Protein AF-A0A7W4ELB1-F1 (afdb_monomer_lite)

pLDDT: mean 75.82, std 16.32, range [34.16, 93.81]

Structure (mmCIF, N/CA/C/O backbone):
data_AF-A0A7W4ELB1-F1
#
_entry.id   AF-A0A7W4ELB1-F1
#
loop_
_atom_site.group_PDB
_atom_site.id
_atom_site.type_symbol
_atom_site.label_atom_id
_atom_site.label_alt_id
_atom_site.label_comp_id
_atom_site.label_asym_id
_atom_site.label_entity_id
_atom_site.label_seq_id
_atom_site.pdbx_PDB_ins_code
_atom_site.Cartn_x
_atom_site.Cartn_y
_atom_site.Cartn_z
_atom_site.occupancy
_atom_site.B_iso_or_equiv
_atom_site.auth_seq_id
_atom_site.auth_comp_id
_atom_site.auth_asym_id
_atom_site.auth_atom_id
_atom_site.pdbx_PDB_model_num
ATOM 1 N N . MET A 1 1 ? -55.655 -7.034 54.578 1.00 54.22 1 MET A N 1
ATOM 2 C CA . MET A 1 1 ? -54.382 -6.315 54.341 1.00 54.22 1 MET A CA 1
ATOM 3 C C . MET A 1 1 ? -53.416 -6.440 55.516 1.00 54.22 1 MET A C 1
ATOM 5 O O . MET A 1 1 ? -52.290 -6.848 55.274 1.00 54.22 1 MET A O 1
ATOM 9 N N . GLU A 1 2 ? -53.833 -6.204 56.767 1.00 62.88 2 GLU A N 1
ATOM 10 C CA . GLU A 1 2 ? -52.949 -6.300 57.953 1.00 62.88 2 GLU A CA 1
ATOM 11 C C . GLU A 1 2 ? -52.237 -7.650 58.133 1.00 62.88 2 GLU A C 1
ATOM 13 O O . GLU A 1 2 ? -51.045 -7.669 58.413 1.00 62.88 2 GLU A O 1
ATOM 18 N N . LYS A 1 3 ? -52.911 -8.787 57.901 1.00 65.69 3 LYS A N 1
ATOM 19 C CA . LYS A 1 3 ? -52.277 -10.121 57.998 1.00 65.69 3 LYS A CA 1
ATOM 20 C C . LYS A 1 3 ? -51.139 -10.338 56.992 1.00 65.69 3 LYS A C 1
ATOM 22 O O . LYS A 1 3 ? -50.160 -10.997 57.316 1.00 65.69 3 LYS A O 1
ATOM 27 N N . VAL A 1 4 ? -51.262 -9.776 55.788 1.00 67.75 4 VAL A N 1
ATOM 28 C CA . VAL A 1 4 ? -50.228 -9.866 54.741 1.00 67.75 4 VAL A CA 1
ATOM 29 C C . VAL A 1 4 ? -49.064 -8.935 55.074 1.00 67.75 4 VAL A C 1
ATOM 31 O O . VAL A 1 4 ? -47.910 -9.320 54.913 1.00 67.75 4 VAL A O 1
ATOM 34 N N . LEU A 1 5 ? -49.363 -7.744 55.604 1.00 66.56 5 LEU A N 1
ATOM 35 C CA . LEU A 1 5 ? -48.350 -6.788 56.045 1.00 66.56 5 LEU A CA 1
ATOM 36 C C . LEU A 1 5 ? -47.523 -7.336 57.218 1.00 66.56 5 LEU A C 1
ATOM 38 O O . LEU A 1 5 ? -46.302 -7.251 57.169 1.00 66.56 5 LEU A O 1
ATOM 42 N N . ASN A 1 6 ? -48.174 -7.950 58.216 1.00 73.69 6 ASN A N 1
ATOM 43 C CA . ASN A 1 6 ? -47.506 -8.564 59.371 1.00 73.69 6 ASN A CA 1
ATOM 44 C C . ASN A 1 6 ? -46.657 -9.781 58.994 1.00 73.69 6 ASN A C 1
ATOM 46 O O . ASN A 1 6 ? -45.575 -9.979 59.540 1.00 73.69 6 ASN A O 1
ATOM 50 N N . TRP A 1 7 ? -47.125 -10.595 58.046 1.00 76.06 7 TRP A N 1
ATOM 51 C CA . TRP A 1 7 ? -46.332 -11.710 57.534 1.00 76.06 7 TRP A CA 1
ATOM 52 C C . TRP A 1 7 ? -45.093 -11.214 56.778 1.00 76.06 7 TRP A C 1
ATOM 54 O O . TRP A 1 7 ? -44.001 -11.753 56.955 1.00 76.06 7 TRP A O 1
ATOM 64 N N . TYR A 1 8 ? -45.243 -10.153 55.980 1.00 70.38 8 TYR A N 1
ATOM 65 C CA . TYR A 1 8 ? -44.140 -9.551 55.235 1.00 70.38 8 TYR A CA 1
ATOM 66 C C . TYR A 1 8 ? -43.107 -8.892 56.160 1.00 70.38 8 TYR A C 1
ATOM 68 O O . TYR A 1 8 ? -41.913 -9.041 55.924 1.00 70.38 8 TYR A O 1
ATOM 76 N N . THR A 1 9 ? -43.522 -8.207 57.232 1.00 72.38 9 THR A N 1
ATOM 77 C CA . THR A 1 9 ? -42.586 -7.630 58.216 1.00 72.38 9 THR A CA 1
ATOM 78 C C . THR A 1 9 ? -41.860 -8.691 59.037 1.00 72.38 9 THR A C 1
ATOM 80 O O . THR A 1 9 ? -40.679 -8.509 59.310 1.00 72.38 9 THR A O 1
ATOM 83 N N . GLN A 1 10 ? -42.508 -9.810 59.378 1.00 78.75 10 GLN A N 1
ATOM 84 C CA . GLN A 1 10 ? -41.860 -10.920 60.094 1.00 78.75 10 GLN A CA 1
ATOM 85 C C . GLN A 1 10 ? -40.866 -11.714 59.234 1.00 78.75 10 GLN A C 1
ATOM 87 O O . GLN A 1 10 ? -39.922 -12.282 59.771 1.00 78.75 10 GLN A O 1
ATOM 92 N N . ASN A 1 11 ? -41.054 -11.751 57.910 1.00 81.25 11 ASN A N 1
ATOM 93 C CA . ASN A 1 11 ? -40.203 -12.510 56.982 1.00 81.25 11 ASN A CA 1
ATOM 94 C C . ASN A 1 11 ? -39.322 -11.616 56.095 1.00 81.25 11 ASN A C 1
ATOM 96 O O . ASN A 1 11 ? -38.723 -12.095 55.132 1.00 81.25 11 ASN A O 1
ATOM 100 N N . LYS A 1 12 ? -39.245 -10.317 56.403 1.00 79.56 12 LYS A N 1
ATOM 101 C CA . LYS A 1 12 ? -38.570 -9.307 55.582 1.00 79.56 12 LYS A CA 1
ATOM 102 C C . LYS A 1 12 ? -37.110 -9.664 55.297 1.00 79.56 12 LYS A C 1
ATOM 104 O O . LYS A 1 12 ? -36.702 -9.614 54.142 1.00 79.56 12 LYS A O 1
ATOM 109 N N . ASP A 1 13 ? -36.373 -10.103 56.312 1.00 80.44 13 ASP A N 1
ATOM 110 C CA . ASP A 1 13 ? -34.951 -10.438 56.180 1.00 80.44 13 ASP A CA 1
ATOM 111 C C . ASP A 1 13 ? -34.724 -11.638 55.249 1.00 80.44 13 ASP A C 1
ATOM 113 O O . ASP A 1 13 ? -33.808 -11.626 54.431 1.00 80.44 13 ASP A O 1
ATOM 117 N N . TYR A 1 14 ? -35.602 -12.646 55.293 1.00 79.31 14 TYR A N 1
ATOM 118 C CA . TYR A 1 14 ? -35.549 -13.783 54.369 1.00 79.31 14 TYR A CA 1
ATOM 119 C C . TYR A 1 14 ? -35.886 -13.370 52.933 1.00 79.31 14 TYR A C 1
ATOM 121 O O . TYR A 1 14 ? -35.263 -13.848 51.983 1.00 79.31 14 TYR A O 1
ATOM 129 N N . ILE A 1 15 ? -36.856 -12.469 52.758 1.00 79.94 15 ILE A N 1
ATOM 130 C CA . ILE A 1 15 ? -37.244 -11.944 51.444 1.00 79.94 15 ILE A CA 1
ATOM 131 C C . ILE A 1 15 ? -36.115 -11.096 50.845 1.00 79.94 15 ILE A C 1
ATOM 133 O O . ILE A 1 15 ? -35.823 -11.230 49.655 1.00 79.94 15 ILE A O 1
ATOM 137 N N . ASP A 1 16 ? -35.467 -10.251 51.643 1.00 82.62 16 ASP A N 1
ATOM 138 C CA . ASP A 1 16 ? -34.372 -9.398 51.181 1.00 82.62 16 ASP A CA 1
ATOM 139 C C . ASP A 1 16 ? -33.100 -10.224 50.902 1.00 82.62 16 ASP A C 1
ATOM 141 O O . ASP A 1 16 ? -32.510 -10.068 49.833 1.00 82.62 16 ASP A O 1
ATOM 145 N N . LEU A 1 17 ? -32.781 -11.233 51.728 1.00 84.12 17 LEU A N 1
ATOM 146 C CA . LEU A 1 17 ? -31.722 -12.213 51.436 1.00 84.12 17 LEU A CA 1
ATOM 147 C C . LEU A 1 17 ? -31.968 -12.946 50.103 1.00 84.12 17 LEU A C 1
ATOM 149 O O . LEU A 1 17 ? -31.052 -13.138 49.304 1.00 84.12 17 LEU A O 1
ATOM 153 N N . SER A 1 18 ? -33.217 -13.340 49.836 1.00 82.12 18 SER A N 1
ATOM 154 C CA . SER A 1 18 ? -33.596 -14.011 48.584 1.00 82.12 18 SER A CA 1
ATOM 155 C C . SER A 1 18 ? -33.357 -13.113 47.367 1.00 82.12 18 SER A C 1
ATOM 157 O O . SER A 1 18 ? -32.845 -13.571 46.344 1.00 82.12 18 SER A O 1
ATOM 159 N N . LYS A 1 19 ? -33.707 -11.824 47.474 1.00 82.00 19 LYS A N 1
ATOM 160 C CA . LYS A 1 19 ? -33.472 -10.834 46.414 1.00 82.00 19 LYS A CA 1
ATOM 161 C C . LYS A 1 19 ? -31.984 -10.600 46.183 1.00 82.00 19 LYS A C 1
ATOM 163 O O . LYS A 1 19 ? -31.574 -10.545 45.026 1.00 82.00 19 LYS A O 1
ATOM 168 N N . ASP A 1 20 ? -31.187 -10.525 47.245 1.00 83.81 20 ASP A N 1
ATOM 169 C CA . ASP A 1 20 ? -29.737 -10.342 47.149 1.00 83.81 20 ASP A CA 1
ATOM 170 C C . ASP A 1 20 ? -29.060 -11.537 46.472 1.00 83.81 20 ASP A C 1
ATOM 172 O O . ASP A 1 20 ? -28.227 -11.351 45.586 1.00 83.81 20 ASP A O 1
ATOM 176 N N . ILE A 1 21 ? -29.467 -12.770 46.795 1.00 87.44 21 ILE A N 1
ATOM 177 C CA . ILE A 1 21 ? -28.962 -13.975 46.120 1.00 87.44 21 ILE A CA 1
ATOM 178 C C . ILE A 1 21 ? -29.302 -13.938 44.625 1.00 87.44 21 ILE A C 1
ATOM 180 O O . ILE A 1 21 ? -28.422 -14.147 43.788 1.00 87.44 21 ILE A O 1
ATOM 184 N N . VAL A 1 22 ? -30.556 -13.634 44.269 1.00 87.50 22 VAL A N 1
ATOM 185 C CA . VAL A 1 22 ? -30.980 -13.518 42.863 1.00 87.50 22 VAL A CA 1
ATOM 186 C C . VAL A 1 22 ? -30.199 -12.416 42.144 1.00 87.50 22 VAL A C 1
ATOM 188 O O . VAL A 1 22 ? -29.767 -12.611 41.006 1.00 87.50 22 VAL A O 1
ATOM 191 N N . PHE A 1 23 ? -29.964 -11.283 42.807 1.00 88.44 23 PHE A N 1
ATOM 192 C CA . PHE A 1 23 ? -29.179 -10.180 42.265 1.00 88.44 23 PHE A CA 1
ATOM 193 C C . PHE A 1 23 ? -27.718 -10.574 42.032 1.00 88.44 23 PHE A C 1
ATOM 195 O O . PHE A 1 23 ? -27.193 -10.331 40.948 1.00 88.44 23 PHE A O 1
ATOM 202 N N . VAL A 1 24 ? -27.068 -11.232 42.998 1.00 89.81 24 VAL A N 1
ATOM 203 C CA . VAL A 1 24 ? -25.680 -11.703 42.872 1.00 89.81 24 VAL A CA 1
ATOM 204 C C . VAL A 1 24 ? -25.554 -12.724 41.742 1.00 89.81 24 VAL A C 1
ATOM 206 O O . VAL A 1 24 ? -24.659 -12.598 40.906 1.00 89.81 24 VAL A O 1
ATOM 209 N N . VAL A 1 25 ? -26.473 -13.690 41.649 1.00 89.88 25 VAL A N 1
ATOM 210 C CA . VAL A 1 25 ? -26.495 -14.670 40.550 1.00 89.88 25 VAL A CA 1
ATOM 211 C C . VAL A 1 25 ? -26.686 -13.973 39.200 1.00 89.88 25 VAL A C 1
ATOM 213 O O . VAL A 1 25 ? -25.947 -14.252 38.253 1.00 89.88 25 VAL A O 1
ATOM 216 N N . GLY A 1 26 ? -27.621 -13.022 39.111 1.00 86.25 26 GLY A N 1
ATOM 217 C CA . GLY A 1 26 ? -27.854 -12.230 37.902 1.00 86.25 26 GLY A CA 1
ATOM 218 C C . GLY A 1 26 ? -26.645 -11.378 37.501 1.00 86.25 26 GLY A C 1
ATOM 219 O O . GLY A 1 26 ? -26.281 -11.324 36.322 1.00 86.25 26 GLY A O 1
ATOM 220 N N . ALA A 1 27 ? -25.969 -10.763 38.473 1.00 88.81 27 ALA A N 1
ATOM 221 C CA . ALA A 1 27 ? -24.758 -9.984 38.252 1.00 88.81 27 ALA A CA 1
ATOM 222 C C . ALA A 1 27 ? -23.619 -10.869 37.728 1.00 88.81 27 ALA A C 1
ATOM 224 O O . ALA A 1 27 ? -23.029 -10.554 36.693 1.00 88.81 27 ALA A O 1
ATOM 225 N N . VAL A 1 28 ? -23.354 -12.012 38.371 1.00 92.19 28 VAL A N 1
ATOM 226 C CA . VAL A 1 28 ? -22.326 -12.971 37.933 1.00 92.19 28 VAL A CA 1
ATOM 227 C C . VAL A 1 28 ? -22.617 -13.477 36.519 1.00 92.19 28 VAL A C 1
ATOM 229 O O . VAL A 1 28 ? -21.726 -13.446 35.670 1.00 92.19 28 VAL A O 1
ATOM 232 N N . ALA A 1 29 ? -23.860 -13.868 36.225 1.00 89.69 29 ALA A N 1
ATOM 233 C CA . ALA A 1 29 ? -24.259 -14.309 34.889 1.00 89.69 29 ALA A CA 1
ATOM 234 C C . ALA A 1 29 ? -24.029 -13.219 33.825 1.00 89.69 29 ALA A C 1
ATOM 236 O O . ALA A 1 29 ? -23.523 -13.507 32.739 1.00 89.69 29 ALA A O 1
ATOM 237 N N . THR A 1 30 ? -24.323 -11.958 34.155 1.00 90.69 30 THR A N 1
ATOM 238 C CA . THR A 1 30 ? -24.095 -10.812 33.260 1.00 90.69 30 THR A CA 1
ATOM 239 C C . THR A 1 30 ? -22.606 -10.592 32.990 1.00 90.69 30 THR A C 1
ATOM 241 O O . THR A 1 30 ? -22.206 -10.423 31.836 1.00 90.69 30 THR A O 1
ATOM 244 N N . PHE A 1 31 ? -21.763 -10.650 34.026 1.00 92.19 31 PHE A N 1
ATOM 245 C CA . PHE A 1 31 ? -20.308 -10.538 33.879 1.00 92.19 31 PHE A CA 1
ATOM 246 C C . PHE A 1 31 ? -19.722 -11.677 33.038 1.00 92.19 31 PHE A C 1
ATOM 248 O O . PHE A 1 31 ? -18.902 -11.427 32.151 1.00 92.19 31 PHE A O 1
ATOM 255 N N . VAL A 1 32 ? -20.168 -12.917 33.264 1.00 92.75 32 VAL A N 1
ATOM 256 C CA . VAL A 1 32 ? -19.747 -14.083 32.474 1.00 92.75 32 VAL A CA 1
ATOM 257 C C . VAL A 1 32 ? -20.170 -13.932 31.011 1.00 92.75 32 VAL A C 1
ATOM 259 O O . VAL A 1 32 ? -19.345 -14.131 30.117 1.00 92.75 32 VAL A O 1
ATOM 262 N N . GLY A 1 33 ? -21.414 -13.520 30.750 1.00 91.25 33 GLY A N 1
ATOM 263 C CA . GLY A 1 33 ? -21.909 -13.269 29.395 1.00 91.25 33 GLY A CA 1
ATOM 264 C C . GLY A 1 33 ? -21.117 -12.175 28.674 1.00 91.25 33 GLY A C 1
ATOM 265 O O . GLY A 1 33 ? -20.712 -12.352 27.524 1.00 91.25 33 GLY A O 1
ATOM 266 N N . PHE A 1 34 ? -20.809 -11.075 29.366 1.00 93.06 34 PHE A N 1
ATOM 267 C CA . PHE A 1 34 ? -19.976 -10.006 28.818 1.00 93.06 34 PHE A CA 1
ATOM 268 C C . PHE A 1 34 ? -18.557 -10.494 28.495 1.00 93.06 34 PHE A C 1
ATOM 270 O O . PHE A 1 34 ? -18.042 -10.227 27.409 1.00 93.06 34 PHE A O 1
ATOM 277 N N . TYR A 1 35 ? -17.937 -11.265 29.391 1.00 93.19 35 TYR A N 1
ATOM 278 C CA . TYR A 1 35 ? -16.614 -11.842 29.154 1.00 93.19 35 TYR A CA 1
ATOM 279 C C . TYR A 1 35 ? -16.597 -12.771 27.928 1.00 93.19 35 TYR A C 1
ATOM 281 O O . TYR A 1 35 ? -15.721 -12.645 27.068 1.00 93.19 35 TYR A O 1
ATOM 289 N N . GLN A 1 36 ? -17.589 -13.658 27.799 1.00 92.44 36 GLN A N 1
ATOM 290 C CA . GLN A 1 36 ? -17.730 -14.536 26.633 1.00 92.44 36 GLN A CA 1
ATOM 291 C C . GLN A 1 36 ? -17.931 -13.742 25.338 1.00 92.44 36 GLN A C 1
ATOM 293 O O . GLN A 1 36 ? -17.324 -14.067 24.317 1.00 92.44 36 GLN A O 1
ATOM 298 N N . PHE A 1 37 ? -18.718 -12.667 25.380 1.00 92.31 37 PHE A N 1
ATOM 299 C CA . PHE A 1 37 ? -18.918 -11.788 24.232 1.00 92.31 37 PHE A CA 1
ATOM 300 C C . PHE A 1 37 ? -17.613 -11.114 23.785 1.00 92.31 37 PHE A C 1
ATOM 302 O O . PHE A 1 37 ? -17.286 -11.122 22.596 1.00 92.31 37 PHE A O 1
ATOM 309 N N . ILE A 1 38 ? -16.816 -10.588 24.721 1.00 93.06 38 ILE A N 1
ATOM 310 C CA . ILE A 1 38 ? -15.498 -10.018 24.405 1.00 93.06 38 ILE A CA 1
ATOM 311 C C . ILE A 1 38 ? -14.569 -11.083 23.809 1.00 93.06 38 ILE A C 1
ATOM 313 O O . ILE A 1 38 ? -13.911 -10.820 22.799 1.00 93.06 38 ILE A O 1
ATOM 317 N N . LYS A 1 39 ? -14.549 -12.295 24.378 1.00 92.94 39 LYS A N 1
ATOM 318 C CA . LYS A 1 39 ? -13.763 -13.418 23.847 1.00 92.94 39 LYS A CA 1
ATOM 319 C C . LYS A 1 39 ? -14.164 -13.748 22.405 1.00 92.94 39 LYS A C 1
ATOM 321 O O . LYS A 1 39 ? -13.294 -13.815 21.538 1.00 92.94 39 LYS A O 1
ATOM 326 N N . PHE A 1 40 ? -15.464 -13.836 22.125 1.00 93.62 40 PHE A N 1
ATOM 327 C CA . PHE A 1 40 ? -15.995 -14.054 20.779 1.00 93.62 40 PHE A CA 1
ATOM 328 C C . PHE A 1 40 ? -15.558 -12.962 19.789 1.00 93.62 40 PHE A C 1
ATOM 330 O O . PHE A 1 40 ? -15.142 -13.264 18.669 1.00 93.62 40 PHE A O 1
ATOM 337 N N . LEU A 1 41 ? -15.596 -11.685 20.189 1.00 92.75 41 LEU A N 1
ATOM 338 C CA . LEU A 1 41 ? -15.133 -10.584 19.335 1.00 92.75 41 LEU A CA 1
ATOM 339 C C . LEU A 1 41 ? -13.637 -10.695 19.003 1.00 92.75 41 LEU A C 1
ATOM 341 O O . LEU A 1 41 ? -13.236 -10.426 17.866 1.00 92.75 41 LEU A O 1
ATOM 345 N N . ILE A 1 42 ? -12.814 -11.097 19.976 1.00 91.81 42 ILE A N 1
ATOM 346 C CA . ILE A 1 42 ? -11.375 -11.310 19.782 1.00 91.81 42 ILE A CA 1
ATOM 347 C C . ILE A 1 42 ? -11.135 -12.485 18.828 1.00 91.81 42 ILE A C 1
ATOM 349 O O . ILE A 1 42 ? -10.396 -12.334 17.854 1.00 91.81 42 ILE A O 1
ATOM 353 N N . GLU A 1 43 ? -11.790 -13.624 19.056 1.00 92.31 43 GLU A N 1
ATOM 354 C CA . GLU A 1 43 ? -11.672 -14.816 18.208 1.00 92.31 43 GLU A CA 1
ATOM 355 C C . GLU A 1 43 ? -12.097 -14.527 16.768 1.00 92.31 43 GLU A C 1
ATOM 357 O O . GLU A 1 43 ? -11.354 -14.817 15.828 1.00 92.31 43 GLU A O 1
ATOM 362 N N . ARG A 1 44 ? -13.235 -13.850 16.577 1.00 91.31 44 ARG A N 1
ATOM 363 C CA . ARG A 1 44 ? -13.714 -13.441 15.252 1.00 91.31 44 ARG A CA 1
ATOM 364 C C . ARG A 1 44 ? -12.718 -12.528 14.540 1.00 91.31 44 ARG A C 1
ATOM 366 O O . ARG A 1 44 ? -12.489 -12.674 13.340 1.00 91.31 44 ARG A O 1
ATOM 373 N N . LYS A 1 45 ? -12.088 -11.599 15.264 1.00 91.56 45 LYS A N 1
ATOM 374 C CA . LYS A 1 45 ? -11.048 -10.723 14.706 1.00 91.56 45 LYS A CA 1
ATOM 375 C C . LYS A 1 45 ? -9.809 -11.513 14.278 1.00 91.56 45 LYS A C 1
ATOM 377 O O . LYS A 1 45 ? -9.252 -11.216 13.223 1.00 91.56 45 LYS A O 1
ATOM 382 N N . ILE A 1 46 ? -9.388 -12.505 15.065 1.00 90.56 46 ILE A N 1
ATOM 383 C CA . ILE A 1 46 ? -8.250 -13.378 14.740 1.00 90.56 46 ILE A CA 1
ATOM 384 C C . ILE A 1 46 ? -8.562 -14.240 13.513 1.00 90.56 46 ILE A C 1
ATOM 386 O O . ILE A 1 46 ? -7.733 -14.315 12.609 1.00 90.56 46 ILE A O 1
ATOM 390 N N . LEU A 1 47 ? -9.753 -14.841 13.448 1.00 90.31 47 LEU A N 1
ATOM 391 C CA . LEU A 1 47 ? -10.190 -15.657 12.312 1.00 90.31 47 LEU A CA 1
ATOM 392 C C . LEU A 1 47 ? -10.208 -14.853 11.010 1.00 90.31 47 LEU A C 1
ATOM 394 O O . LEU A 1 47 ? -9.601 -15.274 10.029 1.00 90.31 47 LEU A O 1
ATOM 398 N N . ASN A 1 48 ? -10.796 -13.654 11.030 1.00 88.69 48 ASN A N 1
ATOM 399 C CA . ASN A 1 48 ? -10.784 -12.760 9.870 1.00 88.69 48 ASN A CA 1
ATOM 400 C C . ASN A 1 48 ? -9.351 -12.435 9.424 1.00 88.69 48 ASN A C 1
ATOM 402 O O . ASN A 1 48 ? -9.062 -12.420 8.231 1.00 88.69 48 ASN A O 1
ATOM 406 N N . LYS A 1 49 ? -8.430 -12.210 10.373 1.00 85.75 49 LYS A N 1
ATOM 407 C CA . LYS A 1 49 ? -7.021 -11.949 10.050 1.00 85.75 49 LYS A CA 1
ATOM 408 C C . LYS A 1 49 ? -6.295 -13.153 9.468 1.00 85.75 49 LYS A C 1
ATOM 410 O O . LYS A 1 49 ? -5.506 -12.964 8.549 1.00 85.75 49 LYS A O 1
ATOM 415 N N . ARG A 1 50 ? -6.571 -14.365 9.946 1.00 87.19 50 ARG A N 1
ATOM 416 C CA . ARG A 1 50 ? -6.027 -15.589 9.341 1.00 87.19 50 ARG A CA 1
ATOM 417 C C . ARG A 1 50 ? -6.523 -15.759 7.909 1.00 87.19 50 ARG A C 1
ATOM 419 O O . ARG A 1 50 ? -5.712 -15.934 7.013 1.00 87.19 50 ARG A O 1
ATOM 426 N N . GLN A 1 51 ? -7.822 -15.576 7.682 1.00 85.62 51 GLN A N 1
ATOM 427 C CA . GLN A 1 51 ? -8.402 -15.667 6.343 1.00 85.62 51 GLN A CA 1
ATOM 428 C C . GLN A 1 51 ? -7.829 -14.614 5.379 1.00 85.62 51 GLN A C 1
ATOM 430 O O . GLN A 1 51 ? -7.578 -14.916 4.214 1.00 85.62 51 GLN A O 1
ATOM 435 N N . GLU A 1 52 ? -7.591 -13.385 5.850 1.00 84.94 52 GLU A N 1
ATOM 436 C CA . GLU A 1 52 ? -6.867 -12.366 5.076 1.00 84.94 52 GLU A CA 1
ATOM 437 C C . GLU A 1 52 ? -5.453 -12.844 4.702 1.00 84.94 52 GLU A C 1
ATOM 439 O O . GLU A 1 52 ? -5.079 -12.766 3.535 1.00 84.94 52 GLU A O 1
ATOM 444 N N . MET A 1 53 ? -4.692 -13.388 5.659 1.00 86.50 53 MET A N 1
ATOM 445 C CA . MET A 1 53 ? -3.337 -13.898 5.412 1.00 86.50 53 MET A CA 1
ATOM 446 C C . MET A 1 53 ? -3.314 -15.066 4.418 1.00 86.50 53 MET A C 1
ATOM 448 O O . MET A 1 53 ? -2.441 -15.105 3.552 1.00 86.50 53 MET A O 1
ATOM 452 N N . ASP A 1 54 ? -4.268 -15.991 4.515 1.00 87.19 54 ASP A N 1
ATOM 453 C CA . ASP A 1 54 ? -4.362 -17.142 3.613 1.00 87.19 54 ASP A CA 1
ATOM 454 C C . ASP A 1 54 ? -4.709 -16.706 2.183 1.00 87.19 54 ASP A C 1
ATOM 456 O O . ASP A 1 54 ? -4.125 -17.201 1.216 1.00 87.19 54 ASP A O 1
ATOM 460 N N . ASN A 1 55 ? -5.612 -15.730 2.036 1.00 85.75 55 ASN A N 1
ATOM 461 C CA . ASN A 1 55 ? -5.948 -15.142 0.739 1.00 85.75 55 ASN A CA 1
ATOM 462 C C . ASN A 1 55 ? -4.754 -14.405 0.117 1.00 85.75 55 ASN A C 1
ATOM 464 O O . ASN A 1 55 ? -4.485 -14.590 -1.070 1.00 85.75 55 ASN A O 1
ATOM 468 N N . ASP A 1 56 ? -4.029 -13.608 0.906 1.00 87.50 56 ASP A N 1
ATOM 469 C CA . ASP A 1 56 ? -2.824 -12.907 0.455 1.00 87.50 56 ASP A CA 1
ATOM 470 C C . ASP A 1 56 ? -1.742 -13.907 0.013 1.00 87.50 56 ASP A C 1
ATOM 472 O O . ASP A 1 56 ? -1.133 -13.741 -1.044 1.00 87.50 56 ASP A O 1
ATOM 476 N N . ALA A 1 57 ? -1.537 -14.987 0.774 1.00 87.50 57 ALA A N 1
ATOM 477 C CA . ALA A 1 57 ? -0.584 -16.039 0.430 1.00 87.50 57 ALA A CA 1
ATOM 478 C C . ALA A 1 57 ? -0.987 -16.800 -0.841 1.00 87.50 57 ALA A C 1
ATOM 480 O O . ALA A 1 57 ? -0.118 -17.137 -1.649 1.00 87.50 57 ALA A O 1
ATOM 481 N N . ARG A 1 58 ? -2.285 -17.066 -1.037 1.00 89.06 58 ARG A N 1
ATOM 482 C CA . ARG A 1 58 ? -2.802 -17.690 -2.261 1.00 89.06 58 ARG A CA 1
ATOM 483 C C . ARG A 1 58 ? -2.573 -16.787 -3.473 1.00 89.06 58 ARG A C 1
ATOM 485 O O . ARG A 1 58 ? -1.921 -17.222 -4.417 1.00 89.06 58 ARG A O 1
ATOM 492 N N . LEU A 1 59 ? -3.016 -15.529 -3.408 1.00 87.56 59 LEU A N 1
ATOM 493 C CA . LEU A 1 59 ? -2.837 -14.555 -4.492 1.00 87.56 59 LEU A CA 1
ATOM 494 C C . LEU A 1 59 ? -1.359 -14.319 -4.807 1.00 87.56 59 LEU A C 1
ATOM 496 O O . LEU A 1 59 ? -0.984 -14.239 -5.974 1.00 87.56 59 LEU A O 1
ATOM 500 N N . TYR A 1 60 ? -0.501 -14.273 -3.784 1.00 88.62 60 TYR A N 1
ATOM 501 C CA . TYR A 1 60 ? 0.943 -14.225 -3.980 1.00 88.62 60 TYR A CA 1
ATOM 502 C C . TYR A 1 60 ? 1.430 -15.410 -4.813 1.00 88.62 60 TYR A C 1
ATOM 504 O O . TYR A 1 60 ? 2.091 -15.196 -5.820 1.00 88.62 60 TYR A O 1
ATOM 512 N N . ARG A 1 61 ? 1.094 -16.651 -4.437 1.00 87.56 61 ARG A N 1
ATOM 513 C CA . ARG A 1 61 ? 1.537 -17.847 -5.176 1.00 87.56 61 ARG A CA 1
ATOM 514 C C . ARG A 1 61 ? 1.022 -17.864 -6.616 1.00 87.56 61 ARG A C 1
ATOM 516 O O . ARG A 1 61 ? 1.765 -18.266 -7.505 1.00 87.56 61 ARG A O 1
ATOM 523 N N . GLU A 1 62 ? -0.213 -17.421 -6.833 1.00 89.12 62 GLU A N 1
ATOM 524 C CA . GLU A 1 62 ? -0.854 -17.377 -8.151 1.00 89.12 62 GLU A CA 1
ATOM 525 C C . GLU A 1 62 ? -0.230 -16.328 -9.084 1.00 89.12 62 GLU A C 1
ATOM 527 O O . GLU A 1 62 ? 0.040 -16.611 -10.251 1.00 89.12 62 GLU A O 1
ATOM 532 N N . ILE A 1 63 ? 0.011 -15.117 -8.574 1.00 88.75 63 ILE A N 1
ATOM 533 C CA . ILE A 1 63 ? 0.497 -13.985 -9.374 1.00 88.75 63 ILE A CA 1
ATOM 534 C C . ILE A 1 63 ? 2.022 -14.015 -9.505 1.00 88.75 63 ILE A C 1
ATOM 536 O O . ILE A 1 63 ? 2.546 -13.613 -10.541 1.00 88.75 63 ILE A O 1
ATOM 540 N N . TYR A 1 64 ? 2.746 -14.480 -8.481 1.00 86.50 64 TYR A N 1
ATOM 541 C CA . TYR A 1 64 ? 4.207 -14.376 -8.406 1.00 86.50 64 TYR A CA 1
ATOM 542 C C . TYR A 1 64 ? 4.904 -14.986 -9.619 1.00 86.50 64 TYR A C 1
ATOM 544 O O . TYR A 1 64 ? 5.729 -14.319 -10.235 1.00 86.50 64 TYR A O 1
ATOM 552 N N . SER A 1 65 ? 4.570 -16.225 -9.988 1.00 85.38 65 SER A N 1
ATOM 553 C CA . SER A 1 65 ? 5.225 -16.908 -11.110 1.00 85.38 65 SER A CA 1
ATOM 554 C C . SER A 1 65 ? 4.950 -16.215 -12.445 1.00 85.38 65 SER A C 1
ATOM 556 O O . SER A 1 65 ? 5.881 -16.014 -13.220 1.00 85.38 65 SER A O 1
ATOM 558 N N . LYS A 1 66 ? 3.701 -15.797 -12.685 1.00 89.00 66 LYS A N 1
ATOM 559 C CA . LYS A 1 66 ? 3.287 -15.100 -13.911 1.00 89.00 66 LYS A CA 1
ATOM 560 C C . LYS A 1 66 ? 3.932 -13.725 -14.030 1.00 89.00 66 LYS A C 1
ATOM 562 O O . LYS A 1 66 ? 4.493 -13.396 -15.068 1.00 89.00 66 LYS A O 1
ATOM 567 N N . LEU A 1 67 ? 3.909 -12.945 -12.951 1.00 86.00 67 LEU A N 1
ATOM 568 C CA . LEU A 1 67 ? 4.514 -11.617 -12.925 1.00 86.00 67 LEU A CA 1
ATOM 569 C C . LEU A 1 67 ? 6.034 -11.693 -13.039 1.00 86.00 67 LEU A C 1
ATOM 571 O O . LEU A 1 67 ? 6.630 -10.872 -13.726 1.00 86.00 67 LEU A O 1
ATOM 575 N N . LYS A 1 68 ? 6.649 -12.715 -12.440 1.00 82.50 68 LYS A N 1
ATOM 576 C CA . LYS A 1 68 ? 8.070 -12.998 -12.616 1.00 82.50 68 LYS A CA 1
ATOM 577 C C . LYS A 1 68 ? 8.407 -13.361 -14.054 1.00 82.50 68 LYS A C 1
ATOM 579 O O . LYS A 1 68 ? 9.334 -12.780 -14.591 1.00 82.50 68 LYS A O 1
ATOM 584 N N . ALA A 1 69 ? 7.655 -14.261 -14.683 1.00 84.00 69 ALA A N 1
ATOM 585 C CA . ALA A 1 69 ? 7.867 -14.614 -16.085 1.00 84.00 69 ALA A CA 1
ATOM 586 C C . ALA A 1 69 ? 7.708 -13.397 -17.010 1.00 84.00 69 ALA A C 1
ATOM 588 O O . ALA A 1 69 ? 8.548 -13.174 -17.876 1.00 84.00 69 ALA A O 1
ATOM 589 N N . TYR A 1 70 ? 6.681 -12.574 -16.772 1.00 84.75 70 TYR A N 1
ATOM 590 C CA . TYR A 1 70 ? 6.476 -11.314 -17.482 1.00 84.75 70 TYR A CA 1
ATOM 591 C C . TYR A 1 70 ? 7.690 -10.391 -17.345 1.00 84.75 70 TYR A C 1
ATOM 593 O O . TYR A 1 70 ? 8.244 -9.963 -18.348 1.00 84.75 70 TYR A O 1
ATOM 601 N N . VAL A 1 71 ? 8.155 -10.135 -16.122 1.00 79.81 71 VAL A N 1
ATOM 602 C CA . VAL A 1 71 ? 9.311 -9.266 -15.857 1.00 79.81 71 VAL A CA 1
ATOM 603 C C . VAL A 1 71 ? 10.609 -9.834 -16.448 1.00 79.81 71 VAL A C 1
ATOM 605 O O . VAL A 1 71 ? 11.357 -9.099 -17.090 1.00 79.81 71 VAL A O 1
ATOM 608 N N . ASP A 1 72 ? 10.858 -11.134 -16.276 1.00 78.38 72 ASP A N 1
ATOM 609 C CA . ASP A 1 72 ? 12.059 -11.816 -16.773 1.00 78.38 72 ASP A CA 1
ATOM 610 C C . ASP A 1 72 ? 12.112 -11.818 -18.316 1.00 78.38 72 ASP A C 1
ATOM 612 O O . ASP A 1 72 ? 13.201 -11.795 -18.887 1.00 78.38 72 ASP A O 1
ATOM 616 N N . SER A 1 73 ? 10.959 -11.772 -19.002 1.00 78.31 73 SER A N 1
ATOM 617 C CA . SER A 1 73 ? 10.891 -11.720 -20.474 1.00 78.31 73 SER A CA 1
ATOM 618 C C . SER A 1 73 ? 11.479 -10.444 -21.089 1.00 78.31 73 SER A C 1
ATOM 620 O O . SER A 1 73 ? 11.805 -10.427 -22.273 1.00 78.31 73 SER A O 1
ATOM 622 N N . TYR A 1 74 ? 11.645 -9.376 -20.300 1.00 72.06 74 TYR A N 1
ATOM 623 C CA . TYR A 1 74 ? 12.188 -8.106 -20.788 1.00 72.06 74 TYR A CA 1
ATOM 624 C C . TYR A 1 74 ? 13.720 -8.079 -20.884 1.00 72.06 74 TYR A C 1
ATOM 626 O O . TYR A 1 74 ? 14.254 -7.043 -21.282 1.00 72.06 74 TYR A O 1
ATOM 634 N N . GLU A 1 75 ? 14.418 -9.171 -20.525 1.00 65.94 75 GLU A N 1
ATOM 635 C CA . GLU A 1 75 ? 15.891 -9.270 -20.521 1.00 65.94 75 GLU A CA 1
ATOM 636 C C . GLU A 1 75 ? 16.551 -8.048 -19.855 1.00 65.94 75 GLU A C 1
ATOM 638 O O . GLU A 1 75 ? 17.462 -7.415 -20.390 1.00 65.94 75 GLU A O 1
ATOM 643 N N . VAL A 1 76 ? 16.020 -7.656 -18.694 1.00 62.81 76 VAL A N 1
ATOM 644 C CA . VAL A 1 76 ? 16.360 -6.390 -18.039 1.00 62.81 76 VAL A CA 1
ATOM 645 C C . VAL A 1 76 ? 17.831 -6.390 -17.624 1.00 62.81 76 VAL A C 1
ATOM 647 O O . VAL A 1 76 ? 18.215 -7.083 -16.681 1.00 62.81 76 VAL A O 1
ATOM 650 N N . THR A 1 77 ? 18.648 -5.578 -18.293 1.00 58.75 77 THR A N 1
ATOM 651 C CA . THR A 1 77 ? 20.037 -5.309 -17.899 1.00 58.75 77 THR A CA 1
ATOM 652 C C . THR A 1 77 ? 20.151 -3.949 -17.214 1.00 58.75 77 THR A C 1
ATOM 654 O O . THR A 1 77 ? 19.266 -3.101 -17.343 1.00 58.75 77 THR A O 1
ATOM 657 N N . GLN A 1 78 ? 21.263 -3.714 -16.512 1.00 55.44 78 GLN A N 1
ATOM 658 C CA . GLN A 1 78 ? 21.595 -2.410 -15.918 1.00 55.44 78 GLN A CA 1
ATOM 659 C C . GLN A 1 78 ? 21.565 -1.262 -16.950 1.00 55.44 78 GLN A C 1
ATOM 661 O O . GLN A 1 78 ? 21.160 -0.147 -16.636 1.00 55.44 78 GLN A O 1
ATOM 666 N N . GLU A 1 79 ? 21.904 -1.552 -18.210 1.00 46.75 79 GLU A N 1
ATOM 667 C CA . GLU A 1 79 ? 21.921 -0.583 -19.316 1.00 46.75 79 GLU A CA 1
ATOM 668 C C . GLU A 1 79 ? 20.576 -0.463 -20.062 1.00 46.75 79 GLU A C 1
ATOM 670 O O . GLU A 1 79 ? 20.324 0.536 -20.736 1.00 46.75 79 GLU A O 1
ATOM 675 N N . LYS A 1 80 ? 19.693 -1.465 -19.945 1.00 50.88 80 LYS A N 1
ATOM 676 C CA . LYS A 1 80 ? 18.366 -1.519 -20.586 1.00 50.88 80 LYS A CA 1
ATOM 677 C C . LYS A 1 80 ? 17.261 -1.715 -19.551 1.00 50.88 80 LYS A C 1
ATOM 679 O O . LYS A 1 80 ? 16.448 -2.636 -19.641 1.00 50.88 80 LYS A O 1
ATOM 684 N N . LEU A 1 81 ? 17.183 -0.796 -18.595 1.00 53.88 81 LEU A N 1
ATOM 685 C CA . LEU A 1 81 ? 16.015 -0.633 -17.732 1.00 53.88 81 LEU A CA 1
ATOM 686 C C . LEU A 1 81 ? 14.838 -0.109 -18.578 1.00 53.88 81 LEU A C 1
ATOM 688 O O . LEU A 1 81 ? 14.589 1.091 -18.637 1.00 53.88 81 LEU A O 1
ATOM 692 N N . ARG A 1 82 ? 14.147 -0.988 -19.314 1.00 52.00 82 ARG A N 1
ATOM 693 C CA . ARG A 1 82 ? 12.870 -0.633 -19.957 1.00 52.00 82 ARG A CA 1
ATOM 694 C C . ARG A 1 82 ? 11.812 -0.374 -18.879 1.00 52.00 82 ARG A C 1
ATOM 696 O O . ARG A 1 82 ? 11.796 -1.065 -17.865 1.00 52.00 82 ARG A O 1
ATOM 703 N N . ASP A 1 83 ? 10.901 0.568 -19.129 1.00 62.88 83 ASP A N 1
ATOM 704 C CA . ASP A 1 83 ? 9.713 0.815 -18.301 1.00 62.88 83 ASP A CA 1
ATOM 705 C C . ASP A 1 83 ? 8.862 -0.466 -18.188 1.00 62.88 83 ASP A C 1
ATOM 707 O O . ASP A 1 83 ? 8.076 -0.768 -19.093 1.00 62.88 83 ASP A O 1
ATOM 711 N N . ILE A 1 84 ? 8.990 -1.228 -17.099 1.00 76.44 84 ILE A N 1
ATOM 712 C CA . ILE A 1 84 ? 8.131 -2.394 -16.856 1.00 76.44 84 ILE A CA 1
ATOM 713 C C . ILE A 1 84 ? 6.857 -1.911 -16.173 1.00 76.44 84 ILE A C 1
ATOM 715 O O . ILE A 1 84 ? 6.853 -1.532 -14.998 1.00 76.44 84 ILE A O 1
ATOM 719 N N . GLY A 1 85 ? 5.771 -1.903 -16.938 1.00 80.50 85 GLY A N 1
ATOM 720 C CA . GLY A 1 85 ? 4.466 -1.440 -16.491 1.00 80.50 85 GLY A CA 1
ATOM 721 C C . GLY A 1 85 ? 3.510 -2.581 -16.175 1.00 80.50 85 GLY A C 1
ATOM 722 O O . GLY A 1 85 ? 3.608 -3.672 -16.734 1.00 80.50 85 GLY A O 1
ATOM 723 N N . ILE A 1 86 ? 2.551 -2.289 -15.306 1.00 86.62 86 ILE A N 1
ATOM 724 C CA . ILE A 1 86 ? 1.275 -2.999 -15.209 1.00 86.62 86 ILE A CA 1
ATOM 725 C C . ILE A 1 86 ? 0.139 -2.002 -15.424 1.00 86.62 86 ILE A C 1
ATOM 727 O O . ILE A 1 86 ? 0.272 -0.806 -15.141 1.00 86.62 86 ILE A O 1
ATOM 731 N N . ARG A 1 87 ? -1.010 -2.488 -15.878 1.00 87.38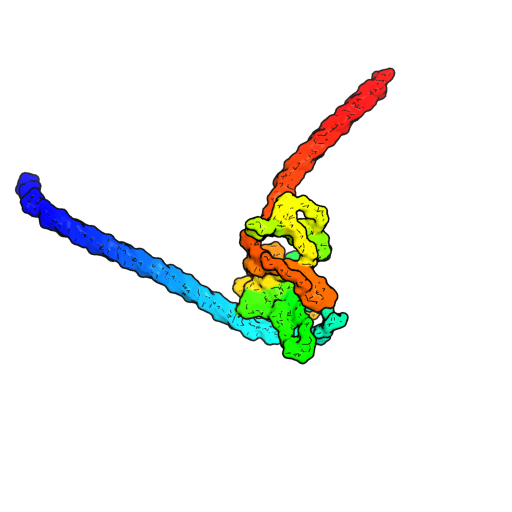 87 ARG A N 1
ATOM 732 C CA . ARG A 1 87 ? -2.220 -1.685 -16.038 1.00 87.38 87 ARG A CA 1
ATOM 733 C C . ARG A 1 87 ? -3.122 -1.866 -14.837 1.00 87.38 87 ARG A C 1
ATOM 735 O O . ARG A 1 87 ? -3.411 -2.984 -14.428 1.00 87.38 87 ARG A O 1
ATOM 742 N N . LEU A 1 88 ? -3.593 -0.762 -14.267 1.00 87.94 88 LEU A N 1
ATOM 743 C CA . LEU A 1 88 ? -4.635 -0.810 -13.248 1.00 87.94 88 LEU A CA 1
ATOM 744 C C . LEU A 1 88 ? -5.975 -0.451 -13.877 1.00 87.94 88 LEU A C 1
ATOM 746 O O . LEU A 1 88 ? -6.131 0.651 -14.405 1.00 87.94 88 LEU A O 1
ATOM 750 N N . LEU A 1 89 ? -6.947 -1.355 -13.759 1.00 87.50 89 LEU A N 1
ATOM 751 C CA . LEU A 1 89 ? -8.331 -1.094 -14.139 1.00 87.50 89 LEU A CA 1
ATOM 752 C C . LEU A 1 89 ? -9.195 -1.044 -12.884 1.00 87.50 89 LEU A C 1
ATOM 754 O O . LEU A 1 89 ? -9.159 -1.954 -12.056 1.00 87.50 89 LEU A O 1
ATOM 758 N N . TYR A 1 90 ? -9.978 0.012 -12.699 1.00 87.94 90 TYR A N 1
ATOM 759 C CA . TYR A 1 90 ? -10.956 0.046 -11.623 1.00 87.94 90 TYR A CA 1
ATOM 760 C C . TYR A 1 90 ? -12.111 -0.897 -11.965 1.00 87.94 90 TYR A C 1
ATOM 762 O O . TYR A 1 90 ? -12.754 -0.739 -12.996 1.00 87.94 90 TYR A O 1
ATOM 770 N N . ILE A 1 91 ? -12.434 -1.844 -11.078 1.00 86.25 91 ILE A N 1
ATOM 771 C CA . ILE A 1 91 ? -13.406 -2.917 -11.364 1.00 86.25 91 ILE A CA 1
ATOM 772 C C . ILE A 1 91 ? -14.769 -2.413 -11.874 1.00 86.25 91 ILE A C 1
ATOM 774 O O . ILE A 1 91 ? -15.413 -3.076 -12.674 1.00 86.25 91 ILE A O 1
ATOM 778 N N . LYS A 1 92 ? -15.212 -1.216 -11.463 1.00 85.25 92 LYS A N 1
ATOM 779 C CA . LYS A 1 92 ? -16.491 -0.645 -11.926 1.00 85.25 92 LYS A CA 1
ATOM 780 C C . LYS A 1 92 ? -16.475 -0.148 -13.373 1.00 85.25 92 LYS A C 1
ATOM 782 O O . LYS A 1 92 ? -17.534 0.181 -13.896 1.00 85.25 92 LYS A O 1
ATOM 787 N N . ASN A 1 93 ? -15.299 -0.030 -13.973 1.00 79.06 93 ASN A N 1
ATOM 788 C CA . ASN A 1 93 ? -15.126 0.371 -15.363 1.00 79.06 93 ASN A CA 1
ATOM 789 C C . ASN A 1 93 ? -14.974 -0.840 -16.297 1.00 79.06 93 ASN A C 1
ATOM 791 O O . ASN A 1 93 ? -14.951 -0.654 -17.513 1.00 79.06 93 ASN A O 1
ATOM 795 N N . TYR A 1 94 ? -14.922 -2.058 -15.745 1.00 71.75 94 TYR A N 1
ATOM 796 C CA . TYR A 1 94 ? -15.004 -3.287 -16.521 1.00 71.75 94 TYR A CA 1
ATOM 797 C C . TYR A 1 94 ? -16.423 -3.457 -17.123 1.00 71.75 94 TYR A C 1
ATOM 799 O O . TYR A 1 94 ? -17.406 -3.204 -16.421 1.00 71.75 94 TYR A O 1
ATOM 807 N N . PRO A 1 95 ? -16.560 -3.901 -18.386 1.00 65.12 95 PRO A N 1
ATOM 808 C CA . PRO A 1 95 ? -15.451 -4.280 -19.246 1.00 65.12 95 PRO A CA 1
ATOM 809 C C . PRO A 1 95 ? -14.846 -3.120 -20.061 1.00 65.12 95 PRO A C 1
ATOM 811 O O . PRO A 1 95 ? -13.648 -3.166 -20.291 1.00 65.12 95 PRO A O 1
ATOM 814 N N . TYR A 1 96 ? -15.567 -2.042 -20.420 1.00 61.09 96 TYR A N 1
ATOM 815 C CA . TYR A 1 96 ? -15.043 -1.085 -21.421 1.00 61.09 96 TYR A CA 1
ATOM 816 C C . TYR A 1 96 ? -15.497 0.384 -21.274 1.00 61.09 96 TYR A C 1
ATOM 818 O O . TYR A 1 96 ? -16.111 0.955 -22.172 1.00 61.09 96 TYR A O 1
ATOM 826 N N . LYS A 1 97 ? -15.144 1.059 -20.171 1.00 63.53 97 LYS A N 1
ATOM 827 C CA . LYS A 1 97 ? -15.046 2.541 -20.151 1.00 63.53 97 LYS A CA 1
ATOM 828 C C . LYS A 1 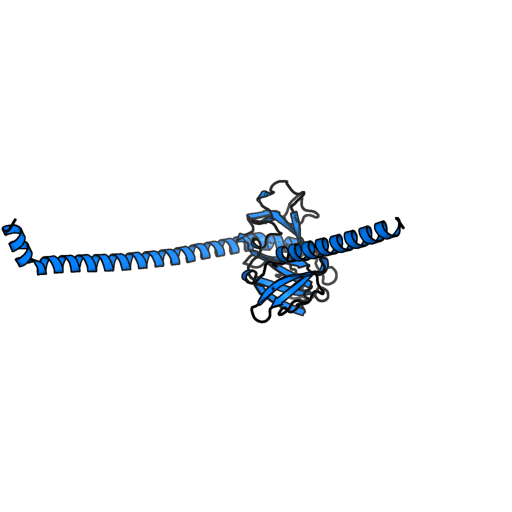97 ? -13.591 2.984 -19.960 1.00 63.53 97 LYS A C 1
ATOM 830 O O . LYS A 1 97 ? -13.245 3.558 -18.927 1.00 63.53 97 LYS A O 1
ATOM 835 N N . LEU A 1 98 ? -12.757 2.674 -20.957 1.00 63.19 98 LEU A N 1
ATOM 836 C CA . LEU A 1 98 ? -11.302 2.890 -20.943 1.00 63.19 98 LEU A CA 1
ATOM 837 C C . LEU A 1 98 ? -10.886 4.350 -21.161 1.00 63.19 98 LEU A C 1
ATOM 839 O O . LEU A 1 98 ? -9.828 4.739 -20.686 1.00 63.19 98 LEU A O 1
ATOM 843 N N . ASP A 1 99 ? -11.734 5.196 -21.758 1.00 57.81 99 ASP A N 1
ATOM 844 C CA . ASP A 1 99 ? -11.423 6.622 -21.991 1.00 57.81 99 ASP A CA 1
ATOM 845 C C . ASP A 1 99 ? -11.033 7.389 -20.710 1.00 57.81 99 ASP A C 1
ATOM 847 O O . ASP A 1 99 ? -10.485 8.487 -20.769 1.00 57.81 99 ASP A O 1
ATOM 851 N N . ASN A 1 100 ? -11.331 6.823 -19.533 1.00 54.16 100 ASN A N 1
ATOM 852 C CA . ASN A 1 100 ? -10.975 7.367 -18.226 1.00 54.16 100 ASN A CA 1
ATOM 853 C C . ASN A 1 100 ? -10.333 6.330 -17.276 1.00 54.16 100 ASN A C 1
ATOM 855 O O . ASN A 1 100 ? -10.375 6.532 -16.055 1.00 54.16 100 ASN A O 1
ATOM 859 N N . ASP A 1 101 ? -9.798 5.209 -17.782 1.00 61.72 101 ASP A N 1
ATOM 860 C CA . ASP A 1 101 ? -9.211 4.144 -16.954 1.00 61.72 101 ASP A CA 1
ATOM 861 C C . ASP A 1 101 ? -8.141 3.304 -17.684 1.00 61.72 101 ASP A C 1
ATOM 863 O O . ASP A 1 101 ? -7.944 3.460 -18.880 1.00 61.72 101 ASP A O 1
ATOM 867 N N . GLY A 1 102 ? -7.409 2.433 -16.976 1.00 65.00 102 GLY A N 1
ATOM 868 C CA . GLY A 1 102 ? -6.288 1.678 -17.571 1.00 65.00 102 GLY A CA 1
ATOM 869 C C . GLY A 1 102 ? -4.942 2.392 -17.424 1.00 65.00 102 GLY A C 1
ATOM 870 O O . GLY A 1 102 ? -4.087 2.365 -18.313 1.00 65.00 102 GLY A O 1
ATOM 871 N N . PHE A 1 103 ? -4.754 3.064 -16.287 1.00 73.81 103 PHE A N 1
ATOM 872 C CA . PHE A 1 103 ? -3.546 3.828 -16.010 1.00 73.81 103 PHE A CA 1
ATOM 873 C C . PHE A 1 103 ? -2.349 2.892 -15.822 1.00 73.81 103 PHE A C 1
ATOM 875 O O . PHE A 1 103 ? -2.362 2.007 -14.959 1.00 73.81 103 PHE A O 1
ATOM 882 N N . ARG A 1 104 ? -1.309 3.122 -16.623 1.00 77.56 104 ARG A N 1
ATOM 883 C CA . ARG A 1 104 ? -0.025 2.430 -16.534 1.00 77.56 104 ARG A CA 1
ATOM 884 C C . ARG A 1 104 ? 0.683 2.820 -15.239 1.00 77.56 104 ARG A C 1
ATOM 886 O O . ARG A 1 104 ? 0.924 3.999 -14.996 1.00 77.56 104 ARG A O 1
ATOM 893 N N . GLN A 1 105 ? 0.997 1.839 -14.406 1.00 79.06 105 GLN A N 1
ATOM 894 C CA . GLN A 1 105 ? 1.833 2.013 -13.222 1.00 79.06 105 GLN A CA 1
ATOM 895 C C . GLN A 1 105 ? 3.123 1.242 -13.417 1.00 79.06 105 GLN A C 1
ATOM 897 O O . GLN A 1 105 ? 3.100 0.077 -13.807 1.00 79.06 105 GLN A O 1
ATOM 902 N N . GLU A 1 106 ? 4.240 1.881 -13.113 1.00 78.12 106 GLU A N 1
ATOM 903 C CA . GLU A 1 106 ? 5.532 1.219 -13.189 1.00 78.12 106 GLU A CA 1
ATOM 904 C C . GLU A 1 106 ? 5.750 0.347 -11.961 1.00 78.12 106 GLU A C 1
ATOM 906 O O . GLU A 1 106 ? 5.478 0.745 -10.819 1.00 78.12 106 GLU A O 1
ATOM 911 N N . LEU A 1 107 ? 6.242 -0.862 -12.203 1.00 78.31 107 LEU A N 1
ATOM 912 C CA . LEU A 1 107 ? 6.634 -1.764 -11.140 1.00 78.31 107 LEU A CA 1
ATOM 913 C C . LEU A 1 107 ? 7.910 -1.249 -10.486 1.00 78.31 107 LEU A C 1
ATOM 915 O O . LEU A 1 107 ? 8.859 -0.841 -11.154 1.00 78.31 107 LEU A O 1
ATOM 919 N N . PHE A 1 108 ? 7.956 -1.311 -9.155 1.00 73.12 108 PHE A N 1
ATOM 920 C CA . PHE A 1 108 ? 9.215 -1.095 -8.458 1.00 73.12 108 PHE A CA 1
ATOM 921 C C . PHE A 1 108 ? 10.136 -2.284 -8.715 1.00 73.12 108 PHE A C 1
ATOM 923 O O . PHE A 1 108 ? 10.049 -3.315 -8.049 1.00 73.12 108 PHE A O 1
ATOM 930 N N . TYR A 1 109 ? 11.006 -2.142 -9.703 1.00 67.06 109 TYR A N 1
ATOM 931 C CA . TYR A 1 109 ? 11.974 -3.160 -10.053 1.00 67.06 109 TYR A CA 1
ATOM 932 C C . TYR A 1 109 ? 13.353 -2.804 -9.507 1.00 67.06 109 TYR A C 1
ATOM 934 O O . TYR A 1 109 ? 13.752 -1.642 -9.477 1.00 67.06 109 TYR A O 1
ATOM 942 N N . TYR A 1 110 ? 14.076 -3.822 -9.055 1.00 62.50 110 TYR A N 1
ATOM 943 C CA . TYR A 1 110 ? 15.454 -3.691 -8.618 1.00 62.50 110 TYR A CA 1
ATOM 944 C C . TYR A 1 110 ? 16.287 -4.726 -9.389 1.00 62.50 110 TYR A C 1
ATOM 946 O O . TYR A 1 110 ? 15.994 -5.920 -9.298 1.00 62.50 110 TYR A O 1
ATOM 954 N N . VAL A 1 111 ? 17.326 -4.273 -10.102 1.00 49.09 111 VAL A N 1
ATOM 955 C CA . VAL A 1 111 ? 18.327 -5.122 -10.777 1.00 49.09 111 VAL A CA 1
ATOM 956 C C . VAL A 1 111 ? 19.526 -5.307 -9.839 1.00 49.09 111 VAL A C 1
ATOM 958 O O . VAL A 1 111 ? 20.214 -4.334 -9.540 1.00 49.09 111 VAL A O 1
ATOM 961 N N . PHE A 1 112 ? 19.765 -6.523 -9.331 1.00 51.47 112 PHE A N 1
ATOM 962 C CA . PHE A 1 112 ? 21.002 -6.881 -8.605 1.00 51.47 112 PHE A CA 1
ATOM 963 C C . PHE A 1 112 ? 21.938 -7.661 -9.531 1.00 51.47 112 PHE A C 1
ATOM 965 O O . PHE A 1 112 ? 21.474 -8.430 -10.369 1.00 51.47 112 PHE A O 1
ATOM 972 N N . ASP A 1 113 ? 23.242 -7.484 -9.323 1.00 45.62 113 ASP A N 1
ATOM 973 C CA . ASP A 1 113 ? 24.307 -8.208 -10.020 1.00 45.62 113 ASP A CA 1
ATOM 974 C C . ASP A 1 113 ? 24.368 -9.707 -9.623 1.00 45.62 113 ASP A C 1
ATOM 976 O O . ASP A 1 113 ? 23.864 -10.093 -8.561 1.00 45.62 113 ASP A O 1
ATOM 980 N N . ALA A 1 114 ? 24.970 -10.504 -10.518 1.00 36.62 114 ALA A N 1
ATOM 981 C CA . ALA A 1 114 ? 25.128 -11.959 -10.746 1.00 36.62 114 ALA A CA 1
ATOM 982 C C . ALA A 1 114 ? 24.619 -13.057 -9.767 1.00 36.62 114 ALA A C 1
ATOM 984 O O . ALA A 1 114 ? 24.636 -14.229 -10.139 1.00 36.62 114 ALA A O 1
ATOM 985 N N . GLY A 1 115 ? 24.153 -12.767 -8.549 1.00 39.66 115 GLY A N 1
ATOM 986 C CA . GLY A 1 115 ? 23.838 -13.783 -7.529 1.00 39.66 115 GLY A CA 1
ATOM 987 C C . GLY A 1 115 ? 22.416 -13.795 -6.953 1.00 39.66 115 GLY A C 1
ATOM 988 O O . GLY A 1 115 ? 22.113 -14.689 -6.166 1.00 39.66 115 GLY A O 1
ATOM 989 N N . HIS A 1 116 ? 21.537 -12.832 -7.273 1.00 38.69 116 HIS A N 1
ATOM 990 C CA . HIS A 1 116 ? 20.244 -12.675 -6.576 1.00 38.69 116 HIS A CA 1
ATOM 991 C C . HIS A 1 116 ? 19.049 -12.443 -7.521 1.00 38.69 116 HIS A C 1
ATOM 993 O O . HIS A 1 116 ? 19.109 -11.628 -8.435 1.00 38.69 116 HIS A O 1
ATOM 999 N N . LYS A 1 117 ? 17.923 -13.139 -7.270 1.00 43.84 117 LYS A N 1
ATOM 1000 C CA . LYS A 1 117 ? 16.674 -13.031 -8.057 1.00 43.84 117 LYS A CA 1
ATOM 1001 C C . LYS A 1 117 ? 15.918 -11.730 -7.755 1.00 43.84 117 LYS A C 1
ATOM 1003 O O . LYS A 1 117 ? 15.772 -11.351 -6.591 1.00 43.84 117 LYS A O 1
ATOM 1008 N N . ALA A 1 118 ? 15.367 -11.096 -8.789 1.00 47.50 118 ALA A N 1
ATOM 1009 C CA . ALA A 1 118 ? 14.597 -9.865 -8.668 1.00 47.50 118 ALA A CA 1
ATOM 1010 C C . ALA A 1 118 ? 13.282 -10.066 -7.893 1.00 47.50 118 ALA A C 1
ATOM 1012 O O . ALA A 1 118 ? 12.389 -10.784 -8.334 1.00 47.50 118 ALA A O 1
ATOM 1013 N N . ASN A 1 119 ? 13.158 -9.418 -6.732 1.00 51.72 119 ASN A N 1
ATOM 1014 C CA . ASN A 1 119 ? 12.017 -9.581 -5.817 1.00 51.72 119 ASN A CA 1
ATOM 1015 C C . ASN A 1 119 ? 11.455 -8.232 -5.301 1.00 51.72 119 ASN A C 1
ATOM 1017 O O . ASN A 1 119 ? 10.868 -8.173 -4.225 1.00 51.72 119 ASN A O 1
ATOM 1021 N N . GLY A 1 120 ? 11.650 -7.125 -6.030 1.00 62.38 120 GLY A N 1
ATOM 1022 C CA . GLY A 1 120 ? 11.244 -5.781 -5.574 1.00 62.38 120 GLY A CA 1
ATOM 1023 C C . GLY A 1 120 ? 9.771 -5.414 -5.810 1.00 62.38 120 GLY A C 1
ATOM 1024 O O . GLY A 1 120 ? 9.193 -4.653 -5.036 1.00 62.38 120 GLY A O 1
ATOM 1025 N N . TYR A 1 121 ? 9.150 -5.968 -6.851 1.00 71.88 121 TYR A N 1
ATOM 1026 C CA . TYR A 1 121 ? 7.859 -5.500 -7.375 1.00 71.88 121 TYR A CA 1
ATOM 1027 C C . TYR A 1 121 ? 6.649 -6.204 -6.754 1.00 71.88 121 TYR A C 1
ATOM 1029 O O . TYR A 1 121 ? 5.519 -5.743 -6.891 1.00 71.88 121 TYR A O 1
ATOM 1037 N N . ILE A 1 122 ? 6.858 -7.318 -6.057 1.00 79.25 122 ILE A N 1
ATOM 1038 C CA . ILE A 1 122 ? 5.803 -8.078 -5.391 1.00 79.25 122 ILE A CA 1
ATOM 1039 C C . ILE A 1 122 ? 6.328 -8.613 -4.063 1.00 79.25 122 ILE A C 1
ATOM 1041 O O . ILE A 1 122 ? 7.468 -9.045 -3.939 1.00 79.25 122 ILE A O 1
ATOM 1045 N N . SER A 1 123 ? 5.478 -8.580 -3.048 1.00 80.62 123 SER A N 1
ATOM 1046 C CA . SER A 1 123 ? 5.710 -9.215 -1.753 1.00 80.62 123 SER A CA 1
AT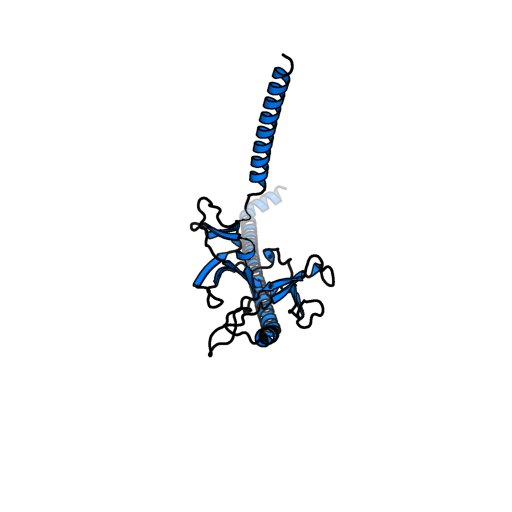OM 1047 C C . SER A 1 123 ? 4.548 -10.129 -1.423 1.00 80.62 123 SER A C 1
ATOM 1049 O O . SER A 1 123 ? 3.477 -10.000 -2.012 1.00 80.62 123 SER A O 1
ATOM 1051 N N . GLY A 1 124 ? 4.695 -10.947 -0.380 1.00 80.38 124 GLY A N 1
ATOM 1052 C CA . GLY A 1 124 ? 3.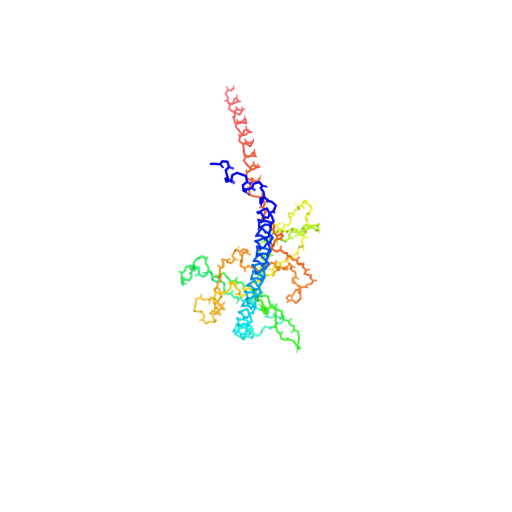586 -11.733 0.171 1.00 80.38 124 GLY A CA 1
ATOM 1053 C C . GLY A 1 124 ? 2.378 -10.911 0.651 1.00 80.38 124 GLY A C 1
ATOM 1054 O O . GLY A 1 124 ? 1.396 -11.498 1.077 1.00 80.38 124 GLY A O 1
ATOM 1055 N N . LYS A 1 125 ? 2.434 -9.571 0.605 1.00 83.06 125 LYS A N 1
ATOM 1056 C CA . LYS A 1 125 ? 1.347 -8.663 1.008 1.00 83.06 125 LYS A CA 1
ATOM 1057 C C . LYS A 1 125 ? 0.753 -7.859 -0.150 1.00 83.06 125 LYS A C 1
ATOM 1059 O O . LYS A 1 125 ? -0.224 -7.141 0.059 1.00 83.06 125 LYS A O 1
ATOM 1064 N N . GLY A 1 126 ? 1.361 -7.885 -1.336 1.00 89.38 126 GLY A N 1
ATOM 1065 C CA . GLY A 1 126 ? 0.885 -7.110 -2.478 1.00 89.38 126 GLY A CA 1
ATOM 1066 C C . GLY A 1 126 ? 1.977 -6.664 -3.443 1.00 89.38 126 GLY A C 1
ATOM 1067 O O . GLY A 1 126 ? 3.143 -7.035 -3.303 1.00 89.38 126 GLY A O 1
ATOM 1068 N N . ILE A 1 127 ? 1.579 -5.823 -4.395 1.00 89.75 127 ILE A N 1
ATOM 1069 C CA . ILE A 1 127 ? 2.397 -5.355 -5.521 1.00 89.75 127 ILE A CA 1
ATOM 1070 C C . ILE A 1 127 ? 2.944 -3.960 -5.217 1.00 89.75 127 ILE A C 1
ATOM 1072 O O . ILE A 1 127 ? 2.203 -3.080 -4.777 1.00 89.75 127 ILE A O 1
ATOM 1076 N N . TYR A 1 128 ? 4.235 -3.754 -5.438 1.00 87.81 128 TYR A N 1
ATOM 1077 C CA . TYR A 1 128 ? 4.915 -2.478 -5.267 1.00 87.81 128 TYR A CA 1
ATOM 1078 C C . TYR A 1 128 ? 4.992 -1.722 -6.590 1.00 87.81 128 TYR A C 1
ATOM 1080 O O . TYR A 1 128 ? 5.504 -2.231 -7.586 1.00 87.81 128 TYR A O 1
ATOM 1088 N N . ILE A 1 129 ? 4.519 -0.480 -6.564 1.00 85.12 129 ILE A N 1
ATOM 1089 C CA . ILE A 1 129 ? 4.523 0.425 -7.708 1.00 85.12 129 ILE A CA 1
ATOM 1090 C C . ILE A 1 129 ? 5.276 1.714 -7.387 1.00 85.12 129 ILE A C 1
ATOM 1092 O O . ILE A 1 129 ? 5.300 2.173 -6.236 1.00 85.12 129 ILE A O 1
ATOM 1096 N N . LEU A 1 130 ? 5.853 2.318 -8.420 1.00 79.31 130 LEU A N 1
ATOM 1097 C CA . LEU A 1 130 ? 6.499 3.619 -8.354 1.00 79.31 130 LEU A CA 1
ATOM 1098 C C . LEU A 1 130 ? 5.593 4.709 -8.916 1.00 79.31 130 LEU A C 1
ATOM 1100 O O . LEU A 1 130 ? 5.074 4.612 -10.022 1.00 79.31 130 LEU A O 1
ATOM 1104 N N . ASN A 1 131 ? 5.460 5.793 -8.156 1.00 78.31 131 ASN A N 1
ATOM 1105 C CA . ASN A 1 131 ? 4.891 7.039 -8.644 1.00 78.31 131 ASN A CA 1
ATOM 1106 C C . ASN A 1 131 ? 5.988 8.102 -8.750 1.00 78.31 131 ASN A C 1
ATOM 1108 O O . ASN A 1 131 ? 6.631 8.462 -7.760 1.00 78.31 131 ASN A O 1
ATOM 1112 N N . PHE A 1 132 ? 6.191 8.601 -9.962 1.00 71.88 132 PHE A N 1
ATOM 1113 C CA . PHE A 1 132 ? 7.251 9.531 -10.316 1.00 71.88 132 PHE A CA 1
ATOM 1114 C C . PHE A 1 132 ? 6.825 10.963 -10.007 1.00 71.88 132 PHE A C 1
ATOM 1116 O O . PHE A 1 132 ? 6.105 11.609 -10.765 1.00 71.88 132 PHE A O 1
ATOM 1123 N N . LEU A 1 133 ? 7.296 11.489 -8.878 1.00 70.06 133 LEU A N 1
ATOM 1124 C CA . LEU A 1 133 ? 7.001 12.861 -8.465 1.00 70.06 133 LEU A CA 1
ATOM 1125 C C . LEU A 1 133 ? 7.709 13.882 -9.364 1.00 70.06 133 LEU A C 1
ATOM 1127 O O . LEU A 1 133 ? 7.166 14.961 -9.614 1.00 70.06 133 LEU A O 1
ATOM 1131 N N . ARG A 1 134 ? 8.893 13.515 -9.877 1.00 61.44 134 ARG A N 1
ATOM 1132 C CA . ARG A 1 134 ? 9.724 14.352 -10.752 1.00 61.44 134 ARG A CA 1
ATOM 1133 C C . ARG A 1 134 ? 9.006 14.786 -12.032 1.00 61.44 134 ARG A C 1
ATOM 1135 O O . ARG A 1 134 ? 9.150 15.944 -12.403 1.00 61.44 134 ARG A O 1
ATOM 1142 N N . TYR A 1 135 ? 8.220 13.918 -12.674 1.00 58.31 135 TYR A N 1
ATOM 1143 C CA . TYR A 1 135 ? 7.528 14.268 -13.928 1.00 58.31 135 TYR A CA 1
ATOM 1144 C C . TYR A 1 135 ? 6.469 15.361 -13.763 1.00 58.31 135 TYR A C 1
ATOM 1146 O O . TYR A 1 135 ? 6.077 15.991 -14.738 1.00 58.31 135 TYR A O 1
ATOM 1154 N N . PHE A 1 136 ? 6.024 15.609 -12.532 1.00 64.12 136 PHE A N 1
ATOM 1155 C CA . PHE A 1 136 ? 5.007 16.609 -12.225 1.00 64.12 136 PHE A CA 1
ATOM 1156 C C . PHE A 1 136 ? 5.565 17.800 -11.441 1.00 64.12 136 PHE A C 1
ATOM 1158 O O . PHE A 1 136 ? 4.791 18.502 -10.791 1.00 64.12 136 PHE A O 1
ATOM 1165 N N . ASP A 1 137 ? 6.893 17.980 -11.424 1.00 71.19 137 ASP A N 1
ATOM 1166 C CA . ASP A 1 137 ? 7.584 18.992 -10.615 1.00 71.19 137 ASP A CA 1
ATOM 1167 C C . ASP A 1 137 ? 7.120 19.008 -9.150 1.00 71.19 137 ASP A C 1
ATOM 1169 O O . ASP A 1 137 ? 7.041 20.052 -8.502 1.00 71.19 137 ASP A O 1
ATOM 1173 N N . ASN A 1 138 ? 6.802 17.835 -8.604 1.00 80.69 138 ASN A N 1
ATOM 1174 C CA . ASN A 1 138 ? 6.304 17.680 -7.246 1.00 80.69 138 ASN A CA 1
ATOM 1175 C C . ASN A 1 138 ? 7.404 17.168 -6.311 1.00 80.69 138 ASN A C 1
ATOM 1177 O O . ASN A 1 138 ? 8.323 16.461 -6.721 1.00 80.69 138 ASN A O 1
ATOM 1181 N N . CYS A 1 139 ? 7.285 17.473 -5.020 1.00 83.44 139 CYS A N 1
ATOM 1182 C CA . CYS A 1 139 ? 8.116 16.868 -3.983 1.00 83.44 139 CYS A CA 1
ATOM 1183 C C . CYS A 1 139 ? 7.318 16.543 -2.715 1.00 83.44 139 CYS A C 1
ATOM 1185 O O . CYS A 1 139 ? 6.200 17.022 -2.489 1.00 83.44 139 CYS A O 1
ATOM 1187 N N . VAL A 1 140 ? 7.900 15.677 -1.882 1.00 88.75 140 VAL A N 1
ATOM 1188 C CA . VAL A 1 140 ? 7.331 15.321 -0.581 1.00 88.75 140 VAL A CA 1
ATOM 1189 C C . VAL A 1 140 ? 7.818 16.293 0.483 1.00 88.75 140 VAL A C 1
ATOM 1191 O O . VAL A 1 140 ? 9.017 16.450 0.715 1.00 88.75 140 VAL A O 1
ATOM 1194 N N . TYR A 1 141 ? 6.866 16.864 1.209 1.00 90.12 141 TYR A N 1
ATOM 1195 C CA . TYR A 1 141 ? 7.114 17.699 2.372 1.00 90.12 141 TYR A CA 1
ATOM 1196 C C . TYR A 1 141 ? 6.758 16.951 3.647 1.00 90.12 141 TYR A C 1
ATOM 1198 O O . TYR A 1 141 ? 5.628 16.486 3.795 1.00 90.12 141 TYR A O 1
ATOM 1206 N N . VAL A 1 142 ? 7.685 16.908 4.603 1.00 92.56 142 VAL A N 1
ATOM 1207 C CA . VAL A 1 142 ? 7.519 16.226 5.894 1.00 92.56 142 VAL A CA 1
ATOM 1208 C C . VAL A 1 142 ? 7.704 17.198 7.046 1.00 92.56 142 VAL A C 1
ATOM 1210 O O . VAL A 1 142 ? 8.632 18.001 7.062 1.00 92.56 142 VAL A O 1
ATOM 1213 N N . ASN A 1 143 ? 6.838 17.118 8.049 1.00 92.94 143 ASN A N 1
ATOM 1214 C CA . ASN A 1 143 ? 7.063 17.769 9.328 1.00 92.94 143 ASN A CA 1
ATOM 1215 C C . ASN A 1 143 ? 7.888 16.828 10.220 1.00 92.94 143 ASN A C 1
ATOM 1217 O O . ASN A 1 143 ? 7.348 15.815 10.674 1.00 92.94 143 ASN A O 1
ATOM 1221 N N . PRO A 1 144 ? 9.157 17.155 10.519 1.00 91.19 144 PRO A N 1
ATOM 1222 C CA . PRO A 1 144 ? 10.035 16.266 11.275 1.00 91.19 144 PRO A CA 1
ATOM 1223 C C . PRO A 1 144 ? 9.562 16.028 12.717 1.00 91.19 144 PRO A C 1
ATOM 1225 O O . PRO A 1 144 ? 9.930 15.025 13.310 1.00 91.19 144 PRO A O 1
ATOM 1228 N N . LYS A 1 145 ? 8.716 16.903 13.285 1.00 91.31 145 LYS A N 1
ATOM 1229 C CA . LYS A 1 145 ? 8.239 16.764 14.672 1.00 91.31 145 LYS A CA 1
ATOM 1230 C C . LYS A 1 145 ? 7.131 15.729 14.842 1.00 91.31 145 LYS A C 1
ATOM 1232 O O . LYS A 1 145 ? 7.021 15.132 15.901 1.00 91.31 145 LYS A O 1
ATOM 1237 N N . ASN A 1 146 ? 6.254 15.562 13.850 1.00 90.75 146 ASN A N 1
ATOM 1238 C CA . ASN A 1 146 ? 5.084 14.679 13.979 1.00 90.75 146 ASN A CA 1
ATOM 1239 C C . ASN A 1 146 ? 4.931 13.670 12.831 1.00 90.75 146 ASN A C 1
ATOM 1241 O O . ASN A 1 146 ? 4.056 12.800 12.885 1.00 90.75 146 ASN A O 1
ATOM 1245 N N . GLY A 1 147 ? 5.779 13.754 11.805 1.00 90.56 147 GLY A N 1
ATOM 1246 C CA . GLY A 1 147 ? 5.740 12.897 10.624 1.00 90.56 147 GLY A CA 1
ATOM 1247 C C . GLY A 1 147 ? 4.546 13.163 9.707 1.00 90.56 147 GLY A C 1
ATOM 1248 O O . GLY A 1 147 ? 4.258 12.333 8.850 1.00 90.56 147 GLY A O 1
ATOM 1249 N N . LYS A 1 148 ? 3.815 14.276 9.886 1.00 93.19 148 LYS A N 1
ATOM 1250 C CA . LYS A 1 148 ? 2.775 14.688 8.934 1.00 93.19 148 LYS A CA 1
ATOM 1251 C C . LYS A 1 148 ? 3.421 15.066 7.615 1.00 93.19 148 LYS A C 1
ATOM 1253 O O . LYS A 1 148 ? 4.439 15.754 7.611 1.00 93.19 148 LYS A O 1
ATOM 1258 N N . TRP A 1 149 ? 2.801 14.676 6.511 1.00 92.50 149 TRP A N 1
ATOM 1259 C CA . TRP A 1 149 ? 3.380 14.915 5.194 1.00 92.50 149 TRP A CA 1
ATOM 1260 C C . TRP A 1 149 ? 2.339 15.216 4.124 1.00 92.50 149 TRP A C 1
ATOM 1262 O O . TRP A 1 149 ? 1.140 15.012 4.328 1.00 92.50 149 TRP A O 1
ATOM 1272 N N . PHE A 1 150 ? 2.785 15.758 2.998 1.00 91.00 150 PHE A N 1
ATOM 1273 C CA . PHE A 1 150 ? 1.978 15.977 1.798 1.00 91.00 150 PHE A CA 1
ATOM 1274 C C . PHE A 1 150 ? 2.884 16.102 0.569 1.00 91.00 150 PHE A C 1
ATOM 1276 O O . PHE A 1 150 ? 4.097 16.247 0.700 1.00 91.00 150 PHE A O 1
ATOM 1283 N N . ILE A 1 151 ? 2.271 16.064 -0.612 1.00 86.81 151 ILE A N 1
ATOM 1284 C CA . ILE A 1 151 ? 2.923 16.310 -1.902 1.00 86.81 151 ILE A CA 1
ATOM 1285 C C . ILE A 1 151 ? 2.458 17.681 -2.398 1.00 86.81 151 ILE A C 1
ATOM 1287 O O . ILE A 1 151 ? 1.273 18.005 -2.263 1.00 86.81 151 ILE A O 1
ATOM 1291 N N . ASP A 1 152 ? 3.377 18.497 -2.900 1.00 85.69 152 ASP A N 1
ATOM 1292 C CA . ASP A 1 152 ? 3.090 19.794 -3.528 1.00 85.69 152 ASP A CA 1
ATOM 1293 C C . ASP A 1 152 ? 4.179 20.114 -4.561 1.00 85.69 152 ASP A C 1
ATOM 1295 O O . ASP A 1 152 ? 5.188 19.410 -4.626 1.00 85.69 152 ASP A O 1
ATOM 1299 N N . GLU A 1 153 ? 3.982 21.193 -5.314 1.00 83.38 153 GLU A N 1
ATOM 1300 C CA . GLU A 1 153 ? 4.960 21.701 -6.275 1.00 83.38 153 GLU A CA 1
ATOM 1301 C C . GLU A 1 153 ? 6.294 22.007 -5.580 1.00 83.38 153 GLU A C 1
ATOM 1303 O O . GLU A 1 153 ? 6.334 22.644 -4.515 1.00 83.38 153 GLU A O 1
ATOM 1308 N N . LYS A 1 154 ? 7.380 21.590 -6.227 1.00 81.44 154 LYS A N 1
ATOM 1309 C CA . LYS A 1 154 ? 8.767 21.796 -5.820 1.00 81.44 154 LYS A CA 1
ATOM 1310 C C . LYS A 1 154 ? 9.100 23.286 -5.717 1.00 81.44 154 LYS A C 1
ATOM 1312 O O . LYS A 1 154 ? 8.499 24.145 -6.356 1.00 81.44 154 LYS A O 1
ATOM 1317 N N . GLY A 1 155 ? 10.075 23.615 -4.868 1.00 79.50 155 GLY A N 1
ATOM 1318 C CA . GLY A 1 155 ? 10.565 24.990 -4.693 1.00 79.50 155 GLY A CA 1
ATOM 1319 C C . GLY A 1 155 ? 9.715 25.852 -3.756 1.00 79.50 155 GLY A C 1
ATOM 1320 O O . GLY A 1 155 ? 10.097 26.972 -3.417 1.00 79.50 155 GLY A O 1
ATOM 1321 N N . ARG A 1 156 ? 8.588 25.337 -3.255 1.00 83.12 156 ARG A N 1
ATOM 1322 C CA . ARG A 1 156 ? 7.800 26.032 -2.235 1.00 83.12 156 ARG A CA 1
ATOM 1323 C C . ARG A 1 156 ? 8.368 25.780 -0.837 1.00 83.12 156 ARG A C 1
ATOM 1325 O O . ARG A 1 156 ? 8.704 24.656 -0.480 1.00 83.12 156 ARG A O 1
ATOM 1332 N N . SER A 1 157 ? 8.412 26.823 -0.008 1.00 85.31 157 SER A N 1
ATOM 1333 C CA . SER A 1 157 ? 8.790 26.710 1.407 1.00 85.31 157 SER A CA 1
ATOM 1334 C C . SER A 1 157 ? 7.562 26.707 2.311 1.00 85.31 157 SER A C 1
ATOM 1336 O O . SER A 1 157 ? 6.621 27.491 2.130 1.00 85.31 157 SER A O 1
ATOM 1338 N N . PHE A 1 158 ? 7.560 25.823 3.310 1.00 86.06 158 PHE A N 1
ATOM 1339 C CA . PHE A 1 158 ? 6.452 25.659 4.242 1.00 86.06 158 PHE A CA 1
ATOM 1340 C C . PHE A 1 158 ? 6.942 25.632 5.678 1.00 86.06 158 PHE A C 1
ATOM 1342 O O . PHE A 1 158 ? 7.741 24.790 6.074 1.00 86.06 158 PHE A O 1
ATOM 1349 N N . ARG A 1 159 ? 6.400 26.539 6.494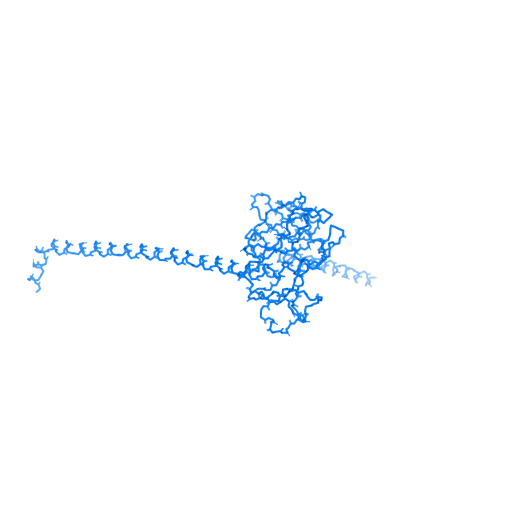 1.00 86.94 159 ARG A N 1
ATOM 1350 C CA . ARG A 1 159 ? 6.758 26.651 7.909 1.00 86.94 159 ARG A CA 1
ATOM 1351 C C . ARG A 1 159 ? 6.604 25.293 8.610 1.00 86.94 159 ARG A C 1
ATOM 1353 O O . ARG A 1 159 ? 5.509 24.734 8.607 1.00 86.94 159 ARG A O 1
ATOM 1360 N N . LYS A 1 160 ? 7.671 24.823 9.268 1.00 89.00 160 LYS A N 1
ATOM 1361 C CA . LYS A 1 160 ? 7.761 23.534 9.994 1.00 89.00 160 LYS A CA 1
ATOM 1362 C C . LYS A 1 160 ? 7.785 22.272 9.115 1.00 89.00 160 LYS A C 1
ATOM 1364 O O . LYS A 1 160 ? 7.691 21.181 9.671 1.00 89.00 160 LYS A O 1
ATOM 1369 N N . TYR A 1 161 ? 7.898 22.390 7.793 1.00 91.38 161 TYR A N 1
ATOM 1370 C CA . TYR A 1 161 ? 8.046 21.241 6.899 1.00 91.38 161 TYR A CA 1
ATOM 1371 C C . TYR A 1 161 ? 9.380 21.316 6.158 1.00 91.38 161 TYR A C 1
ATOM 1373 O O . TYR A 1 161 ? 9.786 22.384 5.704 1.00 91.38 161 TYR A O 1
ATOM 1381 N N . LYS A 1 162 ? 10.040 20.167 6.039 1.00 90.12 162 LYS A N 1
ATOM 1382 C CA . LYS A 1 162 ? 11.261 19.956 5.268 1.00 90.12 162 LYS A CA 1
ATOM 1383 C C . LYS A 1 162 ? 10.883 19.344 3.921 1.00 90.12 162 LYS A C 1
ATOM 1385 O O . LYS A 1 162 ? 10.110 18.386 3.885 1.00 90.12 162 LYS A O 1
ATOM 1390 N N . ASP A 1 163 ? 11.407 19.918 2.845 1.00 88.44 163 ASP A N 1
ATOM 1391 C CA . ASP A 1 163 ? 11.393 19.297 1.520 1.00 88.44 163 ASP A CA 1
ATOM 1392 C C . ASP A 1 163 ? 12.387 18.136 1.531 1.00 88.44 163 ASP A C 1
ATOM 1394 O O . ASP A 1 163 ? 13.555 18.312 1.895 1.00 88.44 163 ASP A O 1
ATOM 1398 N N . LEU A 1 164 ? 11.905 16.947 1.195 1.00 81.38 164 LEU A N 1
ATOM 1399 C CA . LEU A 1 164 ? 12.721 15.751 1.201 1.00 81.38 164 LEU A CA 1
ATOM 1400 C C . LEU A 1 164 ? 13.509 15.535 -0.104 1.00 81.38 164 LEU A C 1
ATOM 1402 O O . LEU A 1 164 ? 14.375 14.668 -0.129 1.00 81.38 164 LEU A O 1
ATOM 1406 N N . LYS A 1 165 ? 13.253 16.318 -1.164 1.00 76.38 165 LYS A N 1
ATOM 1407 C CA . LYS A 1 165 ? 13.917 16.226 -2.483 1.00 76.38 165 LYS A CA 1
ATOM 1408 C C . LYS A 1 165 ? 13.941 14.811 -3.095 1.00 76.38 165 LYS A C 1
ATOM 1410 O O . LYS A 1 165 ? 14.795 14.518 -3.928 1.00 76.38 165 LYS A O 1
ATOM 1415 N N . TYR A 1 166 ? 13.013 13.944 -2.691 1.00 75.06 166 TYR A N 1
ATOM 1416 C CA . TYR A 1 166 ? 12.847 12.613 -3.269 1.00 75.06 166 TYR A CA 1
ATOM 1417 C C . TYR A 1 166 ? 12.125 12.688 -4.611 1.00 75.06 166 TYR A C 1
ATOM 1419 O O . TYR A 1 166 ? 11.206 13.490 -4.783 1.00 75.06 166 TYR A O 1
ATOM 1427 N N . GLU A 1 167 ? 12.540 11.836 -5.542 1.00 72.81 167 GLU A N 1
ATOM 1428 C CA . GLU A 1 167 ? 12.051 11.838 -6.924 1.00 72.81 167 GLU A CA 1
ATOM 1429 C C . GLU A 1 167 ? 10.872 10.885 -7.138 1.00 72.81 167 GLU A C 1
ATOM 1431 O O . GLU A 1 167 ? 10.056 11.102 -8.036 1.00 72.81 167 GLU A O 1
ATOM 1436 N N . HIS A 1 168 ? 10.745 9.873 -6.278 1.00 78.25 168 HIS A N 1
ATOM 1437 C CA . HIS A 1 168 ? 9.754 8.815 -6.408 1.00 78.25 168 HIS A CA 1
ATOM 1438 C C . HIS A 1 168 ? 9.034 8.557 -5.088 1.00 78.25 168 HIS A C 1
ATOM 1440 O O . HIS A 1 168 ? 9.583 8.740 -3.995 1.00 78.25 168 HIS A O 1
ATOM 1446 N N . LEU A 1 169 ? 7.798 8.083 -5.210 1.00 84.06 169 LEU A N 1
ATOM 1447 C CA . LEU A 1 169 ? 6.995 7.556 -4.122 1.00 84.06 169 LEU A CA 1
ATOM 1448 C C . LEU A 1 169 ? 6.694 6.081 -4.398 1.00 84.06 169 LEU A C 1
ATOM 1450 O O . LEU A 1 169 ? 5.927 5.756 -5.301 1.00 84.06 169 LEU A O 1
ATOM 1454 N N . LEU A 1 170 ? 7.278 5.206 -3.589 1.00 85.69 170 LEU A N 1
ATOM 1455 C CA . LEU A 1 170 ? 6.988 3.782 -3.567 1.00 85.69 170 LEU A CA 1
ATOM 1456 C C . LEU A 1 170 ? 5.711 3.530 -2.771 1.00 85.69 170 LEU A C 1
ATOM 1458 O O . LEU A 1 170 ? 5.581 3.937 -1.610 1.00 85.69 170 LEU A O 1
ATOM 1462 N N . MET A 1 171 ? 4.769 2.838 -3.400 1.00 88.88 171 MET A N 1
ATOM 1463 C CA . MET A 1 171 ? 3.481 2.492 -2.813 1.00 88.88 171 MET A CA 1
ATOM 1464 C C . MET A 1 171 ? 3.211 1.006 -3.012 1.00 88.88 171 MET A C 1
ATOM 1466 O O . MET A 1 171 ? 3.489 0.460 -4.075 1.00 88.88 171 MET A O 1
ATOM 1470 N N . ARG A 1 172 ? 2.623 0.351 -2.008 1.00 92.06 172 ARG A N 1
ATOM 1471 C CA . ARG A 1 172 ? 2.135 -1.026 -2.144 1.00 92.06 172 ARG A CA 1
ATOM 1472 C C . ARG A 1 172 ? 0.634 -1.038 -2.393 1.00 92.06 172 ARG A C 1
ATOM 1474 O O . ARG A 1 172 ? -0.108 -0.431 -1.621 1.00 92.06 172 ARG A O 1
ATOM 1481 N N . ILE A 1 173 ? 0.184 -1.774 -3.400 1.00 92.75 173 ILE A N 1
ATOM 1482 C CA . ILE A 1 173 ? -1.208 -2.191 -3.582 1.00 92.75 173 ILE A CA 1
ATOM 1483 C C . ILE A 1 173 ? -1.385 -3.524 -2.842 1.00 92.75 173 ILE A C 1
ATOM 1485 O O . ILE A 1 173 ? -0.799 -4.519 -3.267 1.00 92.75 173 ILE A O 1
ATOM 1489 N N . PRO A 1 174 ? -2.139 -3.579 -1.729 1.00 93.25 174 PRO A N 1
ATOM 1490 C CA . PRO A 1 174 ? -2.410 -4.836 -1.037 1.00 93.25 174 PRO A CA 1
ATOM 1491 C C . PRO A 1 174 ? -3.171 -5.818 -1.931 1.00 93.25 174 PRO A C 1
ATOM 1493 O O . PRO A 1 174 ? -4.047 -5.386 -2.681 1.00 93.25 174 PRO A O 1
ATOM 1496 N N . PHE A 1 175 ? -2.926 -7.123 -1.791 1.00 92.38 175 PHE A N 1
ATOM 1497 C CA . PHE A 1 175 ? -3.692 -8.143 -2.523 1.00 92.38 175 PHE A CA 1
ATOM 1498 C C . PHE A 1 175 ? -5.194 -8.065 -2.242 1.00 92.38 175 PHE A C 1
ATOM 1500 O O . PHE A 1 175 ? -5.990 -8.168 -3.166 1.00 92.38 175 PHE A O 1
ATOM 1507 N N . ALA A 1 176 ? -5.593 -7.725 -1.014 1.00 90.88 176 ALA A N 1
ATOM 1508 C CA . ALA A 1 176 ? -6.990 -7.453 -0.663 1.00 90.88 176 ALA A CA 1
ATOM 1509 C C . ALA A 1 176 ? -7.672 -6.333 -1.488 1.00 90.88 176 ALA A C 1
ATOM 1511 O O . ALA A 1 176 ? -8.898 -6.199 -1.463 1.00 90.88 176 ALA A O 1
ATOM 1512 N N . ASN A 1 177 ? -6.898 -5.495 -2.188 1.00 93.06 177 ASN A N 1
ATOM 1513 C CA . ASN A 1 177 ? -7.409 -4.457 -3.083 1.00 93.06 177 ASN A CA 1
ATOM 1514 C C . ASN A 1 177 ? -7.367 -4.857 -4.569 1.00 93.06 177 ASN A C 1
ATOM 1516 O O . ASN A 1 177 ? -7.783 -4.053 -5.407 1.00 93.06 177 ASN A O 1
ATOM 1520 N N . ILE A 1 178 ? -6.900 -6.065 -4.891 1.00 91.81 178 ILE A N 1
ATOM 1521 C CA . ILE A 1 178 ? -6.884 -6.656 -6.230 1.00 91.81 178 ILE A CA 1
ATOM 1522 C C . ILE A 1 178 ? -8.041 -7.660 -6.305 1.00 91.81 178 ILE A C 1
ATOM 1524 O O . ILE A 1 178 ? -8.113 -8.599 -5.521 1.00 91.81 178 ILE A O 1
ATOM 1528 N N . PHE A 1 179 ? -8.976 -7.432 -7.223 1.00 88.19 179 PHE A N 1
ATOM 1529 C CA . PHE A 1 179 ? -10.135 -8.298 -7.459 1.00 88.19 179 PHE A CA 1
ATOM 1530 C C . PHE A 1 179 ? -9.853 -9.422 -8.453 1.00 88.19 179 PHE A C 1
ATOM 1532 O O . PHE A 1 179 ? -10.519 -10.450 -8.416 1.00 88.19 179 PHE A O 1
ATOM 1539 N N . GLY A 1 180 ? -8.885 -9.217 -9.337 1.00 89.31 180 GLY A N 1
ATOM 1540 C CA . GLY A 1 180 ? -8.478 -10.181 -10.343 1.00 89.31 180 GLY A CA 1
ATOM 1541 C C . GLY A 1 180 ? -7.316 -9.632 -11.152 1.00 89.31 180 GLY A C 1
ATOM 1542 O O . GLY A 1 180 ? -6.892 -8.487 -10.956 1.00 89.31 180 GLY A O 1
ATOM 1543 N N . TYR A 1 181 ? -6.835 -10.434 -12.087 1.00 91.25 181 TYR A N 1
ATOM 1544 C CA . TYR A 1 181 ? -5.753 -10.064 -12.984 1.00 91.25 181 TYR A CA 1
ATOM 1545 C C . TYR A 1 181 ? -5.914 -10.770 -14.330 1.00 91.25 181 TYR A C 1
ATOM 1547 O O . TYR A 1 181 ? -6.538 -11.828 -14.406 1.00 91.25 181 TYR A O 1
ATOM 1555 N N . ASP A 1 182 ? -5.328 -10.187 -15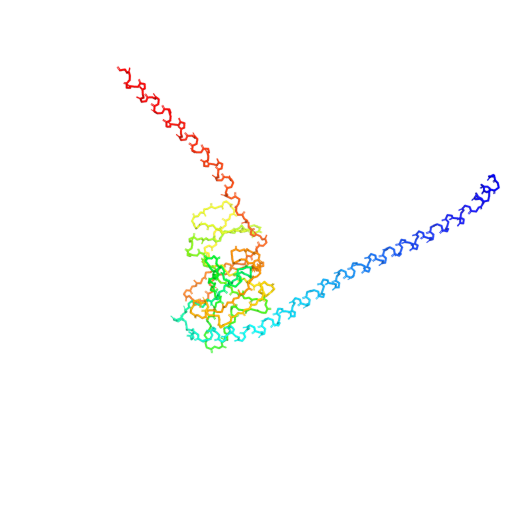.364 1.00 90.19 182 ASP A N 1
ATOM 1556 C CA . ASP A 1 182 ? -5.275 -10.720 -16.717 1.00 90.19 182 ASP A CA 1
ATOM 1557 C C . ASP A 1 182 ? -3.884 -10.445 -17.301 1.00 90.19 182 ASP A C 1
ATOM 1559 O O . ASP A 1 182 ? -3.464 -9.294 -17.397 1.00 90.19 182 ASP A O 1
ATOM 1563 N N . PHE A 1 183 ? -3.141 -11.506 -17.607 1.00 88.81 183 PHE A N 1
ATOM 1564 C CA . PHE A 1 183 ? -1.790 -11.410 -18.172 1.00 88.81 183 PHE A CA 1
ATOM 1565 C C . PHE A 1 183 ? -1.791 -11.433 -19.702 1.00 88.81 183 PHE A C 1
ATOM 1567 O O . PHE A 1 183 ? -0.779 -11.078 -20.293 1.00 88.81 183 PHE A O 1
ATOM 1574 N N . ASP A 1 184 ? -2.917 -11.803 -20.314 1.00 85.62 184 ASP A N 1
ATOM 1575 C CA . ASP A 1 184 ? -3.064 -12.009 -21.756 1.00 85.62 184 ASP A CA 1
ATOM 1576 C C . ASP A 1 184 ? -4.074 -11.005 -22.342 1.00 85.62 184 ASP A C 1
ATOM 1578 O O . ASP A 1 184 ? -4.727 -11.255 -23.355 1.00 85.62 184 ASP A O 1
ATOM 1582 N N . SER A 1 185 ? -4.215 -9.860 -21.671 1.00 78.38 185 SER A N 1
ATOM 1583 C CA . SER A 1 185 ? -5.185 -8.825 -22.001 1.00 78.38 185 SER A CA 1
ATOM 1584 C C . SER A 1 185 ? -4.919 -8.229 -23.387 1.00 78.38 185 SER A C 1
ATOM 1586 O O . SER A 1 185 ? -3.854 -7.673 -23.659 1.00 78.38 185 SER A O 1
ATOM 1588 N N . ASP A 1 186 ? -5.935 -8.259 -24.242 1.00 75.25 186 ASP A N 1
ATOM 1589 C CA . ASP A 1 186 ? -5.904 -7.780 -25.628 1.00 75.25 186 ASP A CA 1
ATOM 1590 C C . ASP A 1 186 ? -5.900 -6.246 -25.759 1.00 75.25 186 ASP A C 1
ATOM 1592 O O . ASP A 1 186 ? -5.414 -5.702 -26.751 1.00 75.25 186 ASP A O 1
ATOM 1596 N N . TRP A 1 187 ? -6.409 -5.535 -24.751 1.00 74.25 187 TRP A N 1
ATOM 1597 C CA . TRP A 1 187 ? -6.547 -4.074 -24.774 1.00 74.25 187 TRP A CA 1
ATOM 1598 C C . TRP A 1 187 ? -5.390 -3.306 -24.119 1.00 74.25 187 TRP A C 1
ATOM 1600 O O . TRP A 1 187 ? -5.314 -2.083 -24.239 1.00 74.25 187 TRP A O 1
ATOM 1610 N N . SER A 1 188 ? -4.499 -3.979 -23.390 1.00 71.69 188 SER A N 1
ATOM 1611 C CA . SER A 1 188 ? -3.363 -3.322 -22.740 1.00 71.69 188 SER A CA 1
ATOM 1612 C C . SER A 1 188 ? -2.254 -3.055 -23.752 1.00 71.69 188 SER A C 1
ATOM 1614 O O . SER A 1 188 ? -1.739 -3.995 -24.363 1.00 71.69 188 SER A O 1
ATOM 1616 N N . ASP A 1 189 ? -1.843 -1.791 -23.905 1.00 60.12 189 ASP A N 1
ATOM 1617 C CA . ASP A 1 189 ? -0.735 -1.440 -24.800 1.00 60.12 189 ASP A CA 1
ATOM 1618 C C . ASP A 1 189 ? 0.492 -2.311 -24.495 1.00 60.12 189 ASP A C 1
ATOM 1620 O O . ASP A 1 189 ? 0.930 -2.380 -23.348 1.00 60.12 189 ASP A O 1
ATOM 1624 N N . LYS A 1 190 ? 1.077 -2.937 -25.523 1.00 64.56 190 LYS A N 1
ATOM 1625 C CA . LYS A 1 190 ? 2.293 -3.771 -25.424 1.00 64.56 190 LYS A CA 1
ATOM 1626 C C . LYS A 1 190 ? 2.157 -5.058 -24.584 1.00 64.56 190 LYS A C 1
ATOM 1628 O O . LYS A 1 190 ? 3.185 -5.597 -24.182 1.00 64.56 190 LYS A O 1
ATOM 1633 N N . GLY A 1 191 ? 0.939 -5.558 -24.345 1.00 74.56 191 GLY A N 1
ATOM 1634 C CA . GLY A 1 191 ? 0.720 -6.812 -23.605 1.00 74.56 191 GLY A CA 1
ATOM 1635 C C . GLY A 1 191 ? 1.007 -6.697 -22.104 1.00 74.56 191 GLY A C 1
ATOM 1636 O O . GLY A 1 191 ? 1.471 -7.646 -21.480 1.00 74.56 191 GLY A O 1
ATOM 1637 N N . GLU A 1 192 ? 0.804 -5.509 -21.528 1.00 86.00 192 GLU A N 1
ATOM 1638 C CA . GLU A 1 192 ? 1.018 -5.271 -20.099 1.00 86.00 192 GLU A CA 1
ATOM 1639 C C . GLU A 1 192 ? -0.057 -5.965 -19.239 1.00 86.00 192 GLU A C 1
ATOM 1641 O O . GLU A 1 192 ? -1.245 -5.738 -19.457 1.00 86.00 192 GLU A O 1
ATOM 1646 N N . PRO A 1 193 ? 0.311 -6.705 -18.178 1.00 89.38 193 PRO A N 1
ATOM 1647 C CA . PRO A 1 193 ? -0.648 -7.340 -17.293 1.00 89.38 193 PRO A CA 1
ATOM 1648 C C . PRO A 1 193 ? -1.615 -6.326 -16.689 1.00 89.38 193 PRO A C 1
ATOM 1650 O O . PRO A 1 193 ? -1.213 -5.290 -16.146 1.00 89.38 193 PRO A O 1
ATOM 1653 N N . VAL A 1 194 ? -2.896 -6.661 -16.732 1.00 89.75 194 VAL A N 1
ATOM 1654 C CA . VAL A 1 194 ? -3.985 -5.882 -16.163 1.00 89.75 194 VAL A CA 1
ATOM 1655 C C . VAL A 1 194 ? -4.308 -6.413 -14.778 1.00 89.75 194 VAL A C 1
ATOM 1657 O O . VAL A 1 194 ? -4.585 -7.591 -14.585 1.00 89.75 194 VAL A O 1
ATOM 1660 N N . PHE A 1 195 ? -4.352 -5.518 -13.799 1.00 90.94 195 PHE A N 1
ATOM 1661 C CA . PHE A 1 195 ? -4.845 -5.794 -12.460 1.00 90.94 195 PHE A CA 1
ATOM 1662 C C . PHE A 1 195 ? -6.152 -5.044 -12.229 1.00 90.94 195 PHE A C 1
ATOM 1664 O O . PHE A 1 195 ? -6.210 -3.809 -12.259 1.00 90.94 195 PHE A O 1
ATOM 1671 N N . TYR A 1 196 ? -7.209 -5.800 -11.943 1.00 90.38 196 TYR A N 1
ATOM 1672 C CA . TYR A 1 196 ? -8.510 -5.255 -11.592 1.00 90.38 196 TYR A CA 1
ATOM 1673 C C . TYR A 1 196 ? -8.496 -4.837 -10.124 1.00 90.38 196 TYR A C 1
ATOM 1675 O O . TYR A 1 196 ? -8.296 -5.648 -9.222 1.00 90.38 196 TYR A O 1
ATOM 1683 N N . THR A 1 197 ? -8.709 -3.556 -9.862 1.00 91.31 197 THR A N 1
ATOM 1684 C CA . THR A 1 197 ? -8.540 -2.942 -8.544 1.00 91.31 197 THR A CA 1
ATOM 1685 C C . THR A 1 197 ? -9.867 -2.522 -7.921 1.00 91.31 197 THR A C 1
ATOM 1687 O O . THR A 1 197 ? -10.815 -2.107 -8.594 1.00 91.31 197 THR A O 1
ATOM 1690 N N . LYS A 1 198 ? -9.934 -2.591 -6.587 1.00 92.06 198 LYS A N 1
ATOM 1691 C CA . LYS A 1 198 ? -11.114 -2.208 -5.794 1.00 92.06 198 LYS A CA 1
ATOM 1692 C C . LYS A 1 198 ? -11.370 -0.707 -5.732 1.00 92.06 198 LYS A C 1
ATOM 1694 O O . LYS A 1 198 ? -12.491 -0.285 -5.448 1.00 92.06 198 LYS A O 1
ATOM 1699 N N . TYR A 1 199 ? -10.347 0.102 -5.967 1.00 90.19 199 TYR A N 1
ATOM 1700 C CA . TYR A 1 199 ? -10.414 1.557 -5.923 1.00 90.19 199 TYR A CA 1
ATOM 1701 C C . TYR A 1 199 ? -9.700 2.123 -7.143 1.00 90.19 199 TYR A C 1
ATOM 1703 O O . TYR A 1 199 ? -8.763 1.510 -7.638 1.00 90.19 199 TYR A O 1
ATOM 1711 N N . LYS A 1 200 ? -10.110 3.312 -7.593 1.00 85.25 200 LYS A N 1
ATOM 1712 C CA . LYS A 1 200 ? -9.422 4.023 -8.678 1.00 85.25 200 LYS A CA 1
ATOM 1713 C C . LYS A 1 200 ? -7.944 4.240 -8.339 1.00 85.25 200 LYS A C 1
ATOM 1715 O O . LYS A 1 200 ? -7.619 4.513 -7.186 1.00 85.25 200 LYS A O 1
ATOM 1720 N N . TYR A 1 201 ? -7.077 4.229 -9.350 1.00 78.19 201 TYR A N 1
ATOM 1721 C CA . TYR A 1 201 ? -5.627 4.432 -9.202 1.00 78.19 201 TYR A CA 1
ATOM 1722 C C . TYR A 1 201 ? -5.242 5.788 -8.576 1.00 78.19 201 TYR A C 1
ATOM 1724 O O . TYR A 1 201 ? -4.194 5.918 -7.948 1.00 78.19 201 TYR A O 1
ATOM 1732 N N . THR A 1 202 ? -6.107 6.800 -8.685 1.00 79.00 202 THR A N 1
ATOM 1733 C CA . THR A 1 202 ? -5.940 8.110 -8.029 1.00 79.00 202 THR A CA 1
ATOM 1734 C C . THR A 1 202 ? -6.384 8.129 -6.560 1.00 79.00 202 THR A C 1
ATOM 1736 O O . THR A 1 202 ? -6.102 9.089 -5.832 1.00 79.00 202 THR A O 1
ATOM 1739 N N . ASP A 1 203 ? -7.090 7.093 -6.096 1.00 86.25 203 ASP A N 1
ATOM 1740 C CA . ASP A 1 203 ? -7.609 7.001 -4.737 1.00 86.25 203 ASP A CA 1
ATOM 1741 C C . ASP A 1 203 ? -6.576 6.382 -3.791 1.00 86.25 203 ASP A C 1
ATOM 1743 O O . ASP A 1 203 ? -6.136 5.245 -3.926 1.00 86.25 203 ASP A O 1
ATOM 1747 N N . TRP A 1 204 ? -6.261 7.113 -2.728 1.00 87.94 204 TRP A N 1
ATOM 1748 C CA . TRP A 1 204 ? -5.328 6.689 -1.688 1.00 87.94 204 TRP A CA 1
ATOM 1749 C C . TRP A 1 204 ? -5.807 5.473 -0.886 1.00 87.94 204 TRP A C 1
ATOM 1751 O O . TRP A 1 204 ? -5.020 4.867 -0.156 1.00 87.94 204 TRP A O 1
ATOM 1761 N N . ARG A 1 205 ? -7.086 5.097 -0.988 1.00 90.94 205 ARG A N 1
ATOM 1762 C CA . ARG A 1 205 ? -7.601 3.834 -0.438 1.00 90.94 205 ARG A CA 1
ATOM 1763 C C . ARG A 1 205 ? -7.028 2.602 -1.137 1.00 90.94 205 ARG A C 1
ATOM 1765 O O . ARG A 1 205 ? -6.983 1.552 -0.504 1.00 90.94 205 ARG A O 1
ATOM 1772 N N . LEU A 1 206 ? -6.549 2.743 -2.375 1.00 90.69 206 LEU A N 1
ATOM 1773 C CA . LEU A 1 206 ? -5.914 1.661 -3.124 1.00 90.69 206 LEU A CA 1
ATOM 1774 C C . LEU A 1 206 ? -4.606 1.185 -2.483 1.00 90.69 206 LEU A C 1
ATOM 1776 O O . LEU A 1 206 ? -4.301 -0.005 -2.502 1.00 90.69 206 LEU A O 1
ATOM 1780 N N . PHE A 1 207 ? -3.849 2.105 -1.894 1.00 92.12 207 PHE A N 1
ATOM 1781 C CA . PHE A 1 207 ? -2.506 1.823 -1.396 1.00 92.12 207 PHE A CA 1
ATOM 1782 C C . PHE A 1 207 ? -2.503 1.439 0.082 1.00 92.12 207 PHE A C 1
ATOM 1784 O O . PHE A 1 207 ? -3.416 1.790 0.832 1.00 92.12 207 PHE A O 1
ATOM 1791 N N . ALA A 1 208 ? -1.462 0.751 0.529 1.00 92.88 208 ALA A N 1
ATOM 1792 C CA . ALA A 1 208 ? -1.236 0.431 1.933 1.00 92.88 208 ALA A CA 1
ATOM 1793 C C . ALA A 1 208 ? -0.902 1.687 2.773 1.00 92.88 208 ALA A C 1
ATOM 1795 O O . ALA A 1 208 ? -0.869 2.809 2.258 1.00 92.88 208 ALA A O 1
ATOM 1796 N N . ASP A 1 209 ? -0.739 1.533 4.094 1.00 93.81 209 ASP A N 1
ATOM 1797 C CA . ASP A 1 209 ? -0.345 2.660 4.959 1.00 93.81 209 ASP A CA 1
ATOM 1798 C C . ASP A 1 209 ? 1.154 2.960 4.875 1.00 93.81 209 ASP A C 1
ATOM 1800 O O . ASP A 1 209 ? 1.556 4.116 4.969 1.00 93.81 209 ASP A O 1
ATOM 1804 N N . ASP A 1 210 ? 1.959 1.921 4.687 1.00 90.44 210 ASP A N 1
ATOM 1805 C CA . ASP A 1 210 ? 3.402 1.952 4.499 1.00 90.44 210 ASP A CA 1
ATOM 1806 C C . ASP A 1 210 ? 3.758 2.433 3.089 1.00 90.44 210 ASP A C 1
ATOM 1808 O O . ASP A 1 210 ? 3.412 1.811 2.084 1.00 90.44 210 ASP A O 1
ATOM 1812 N N . MET A 1 211 ? 4.445 3.572 3.032 1.00 90.06 211 MET A N 1
ATOM 1813 C CA . MET A 1 211 ? 4.946 4.198 1.810 1.00 90.06 211 MET A CA 1
ATOM 1814 C C . MET A 1 211 ? 6.400 4.604 2.010 1.00 90.06 211 MET A C 1
ATOM 1816 O O . MET A 1 211 ? 6.826 4.859 3.138 1.00 90.06 211 MET A O 1
ATOM 1820 N N . GLU A 1 212 ? 7.150 4.737 0.923 1.00 87.94 212 GLU A N 1
ATOM 1821 C CA . GLU A 1 212 ? 8.528 5.225 0.982 1.00 87.94 212 GLU A CA 1
ATOM 1822 C C . GLU A 1 212 ? 8.743 6.316 -0.060 1.00 87.94 212 GLU A C 1
ATOM 1824 O O . GLU A 1 212 ? 8.353 6.174 -1.215 1.00 87.94 212 GLU A O 1
ATOM 1829 N N . ALA A 1 213 ? 9.361 7.420 0.345 1.00 86.81 213 ALA A N 1
ATOM 1830 C CA . ALA A 1 213 ? 9.914 8.380 -0.597 1.00 86.81 213 ALA A CA 1
ATOM 1831 C C . ALA A 1 213 ? 11.382 8.034 -0.850 1.00 86.81 213 ALA A C 1
ATOM 1833 O O . ALA A 1 213 ? 12.125 7.766 0.100 1.00 86.81 213 ALA A O 1
ATOM 1834 N N . LEU A 1 214 ? 11.781 8.012 -2.120 1.00 79.81 214 LEU A N 1
ATOM 1835 C CA . LEU A 1 214 ? 13.108 7.566 -2.528 1.00 79.81 214 LEU A CA 1
ATOM 1836 C C . LEU A 1 214 ? 13.653 8.346 -3.728 1.00 79.81 214 LEU A C 1
ATOM 1838 O O . LEU A 1 214 ? 12.910 8.885 -4.551 1.00 79.81 214 LEU A O 1
ATOM 1842 N N . THR A 1 215 ? 14.978 8.410 -3.809 1.00 73.81 215 THR A N 1
ATOM 1843 C CA . THR A 1 215 ? 15.718 8.946 -4.958 1.00 73.81 215 THR A CA 1
ATOM 1844 C C . THR A 1 215 ? 16.513 7.802 -5.551 1.00 73.81 215 THR A C 1
ATOM 1846 O O . THR A 1 215 ? 17.309 7.188 -4.839 1.00 73.81 215 THR A O 1
ATOM 1849 N N . LEU A 1 216 ? 16.284 7.518 -6.830 1.00 64.88 216 LEU A N 1
ATOM 1850 C CA . LEU A 1 216 ? 17.065 6.543 -7.580 1.00 64.88 216 LEU A CA 1
ATOM 1851 C C . LEU A 1 216 ? 18.295 7.262 -8.131 1.00 64.88 216 LEU A C 1
ATOM 1853 O O . LEU A 1 216 ? 18.170 8.358 -8.675 1.00 64.88 216 LEU A O 1
ATOM 1857 N N . LYS A 1 217 ? 19.482 6.680 -7.970 1.00 57.44 217 LYS A N 1
ATOM 1858 C CA . LYS A 1 217 ? 20.697 7.183 -8.616 1.00 57.44 217 LYS A CA 1
ATOM 1859 C C . LYS A 1 217 ? 21.030 6.228 -9.757 1.00 57.44 217 LYS A C 1
ATOM 1861 O O . LYS A 1 217 ? 21.245 5.057 -9.504 1.00 57.44 217 LYS A O 1
ATOM 1866 N N . ASN A 1 218 ? 21.034 6.712 -10.998 1.00 53.09 218 ASN A N 1
ATOM 1867 C CA . ASN A 1 218 ? 21.429 5.935 -12.184 1.00 53.09 218 ASN A CA 1
ATOM 1868 C C . ASN A 1 218 ? 20.739 4.559 -12.326 1.00 53.09 218 ASN A C 1
ATOM 1870 O O . ASN A 1 218 ? 21.383 3.598 -12.717 1.00 53.09 218 ASN A O 1
ATOM 1874 N N . GLY A 1 219 ? 19.454 4.436 -11.968 1.00 52.31 219 GLY A N 1
ATOM 1875 C CA . GLY A 1 219 ? 18.724 3.158 -12.070 1.00 52.31 219 GLY A CA 1
ATOM 1876 C C . GLY A 1 219 ? 19.155 2.074 -11.070 1.00 52.31 219 GLY A C 1
ATOM 1877 O O . GLY A 1 219 ? 18.510 1.034 -10.974 1.00 52.31 219 GLY A O 1
ATOM 1878 N N . GLU A 1 220 ? 20.182 2.341 -10.265 1.00 52.75 220 GLU A N 1
ATOM 1879 C CA . GLU A 1 220 ? 20.829 1.379 -9.386 1.00 52.75 220 GLU A CA 1
ATOM 1880 C C . GLU A 1 220 ? 20.834 1.921 -7.958 1.00 52.75 220 GLU A C 1
ATOM 1882 O O . GLU A 1 220 ? 21.572 2.831 -7.587 1.00 52.75 220 GLU A O 1
ATOM 1887 N N . TYR A 1 221 ? 19.982 1.323 -7.132 1.00 52.41 221 TYR A N 1
ATOM 1888 C CA . TYR A 1 221 ? 19.811 1.620 -5.712 1.00 52.41 221 TYR A CA 1
ATOM 1889 C C . TYR A 1 221 ? 19.116 2.944 -5.337 1.00 52.41 221 TYR A C 1
ATOM 1891 O O . TYR A 1 221 ? 19.476 4.038 -5.785 1.00 52.41 221 TYR A O 1
ATOM 1899 N N . PRO A 1 222 ? 18.159 2.895 -4.387 1.00 57.06 222 PRO A N 1
ATOM 1900 C CA . PRO A 1 222 ? 17.754 4.090 -3.668 1.00 57.06 222 PRO A CA 1
ATOM 1901 C C . PRO A 1 222 ? 18.875 4.520 -2.711 1.00 57.06 222 PRO A C 1
ATOM 1903 O O . PRO A 1 222 ? 19.076 3.898 -1.669 1.00 57.06 222 PRO A O 1
ATOM 1906 N N . TYR A 1 223 ? 19.576 5.610 -3.035 1.00 54.66 223 TYR A N 1
ATOM 1907 C CA . TYR A 1 223 ? 20.632 6.193 -2.188 1.00 54.66 223 TYR A CA 1
ATOM 1908 C C . TYR A 1 223 ? 20.090 6.680 -0.830 1.00 54.66 223 TYR A C 1
ATOM 1910 O O . TYR A 1 223 ? 20.817 6.736 0.154 1.00 54.66 223 TYR A O 1
ATOM 1918 N N . ASN A 1 224 ? 18.797 7.014 -0.760 1.00 67.62 224 ASN A N 1
ATOM 1919 C CA . ASN A 1 224 ? 18.112 7.412 0.465 1.00 67.62 224 ASN A CA 1
ATOM 1920 C C . ASN A 1 224 ? 16.650 6.957 0.427 1.00 67.62 224 ASN A C 1
ATOM 1922 O O . ASN A 1 224 ? 15.970 7.142 -0.586 1.00 67.62 224 ASN A O 1
ATOM 1926 N N . ARG A 1 225 ? 16.153 6.434 1.553 1.00 79.50 225 ARG A N 1
ATOM 1927 C CA . ARG A 1 225 ? 14.738 6.095 1.757 1.00 79.50 225 ARG A CA 1
ATOM 1928 C C . ARG A 1 225 ? 14.184 6.869 2.938 1.00 79.50 225 ARG A C 1
ATOM 1930 O O . ARG A 1 225 ? 14.855 7.021 3.957 1.00 79.50 225 ARG A O 1
ATOM 1937 N N . PHE A 1 226 ? 12.943 7.318 2.819 1.00 85.75 226 PHE A N 1
ATOM 1938 C CA . PHE A 1 226 ? 12.215 7.921 3.926 1.00 85.75 226 PHE A CA 1
ATOM 1939 C C . PHE A 1 226 ? 10.843 7.282 4.065 1.00 85.75 226 PHE A C 1
ATOM 1941 O O . PHE A 1 226 ? 9.988 7.420 3.188 1.00 85.75 226 PHE A O 1
ATOM 1948 N N . SER A 1 227 ? 10.621 6.604 5.190 1.00 90.00 227 SER A N 1
ATOM 1949 C CA . SER A 1 227 ? 9.349 5.951 5.474 1.00 90.00 227 SER A CA 1
ATOM 1950 C C . SER A 1 227 ? 8.258 6.979 5.764 1.00 90.00 227 SER A C 1
ATOM 1952 O O . SER A 1 227 ? 8.388 7.866 6.612 1.00 90.00 227 SER A O 1
ATOM 1954 N N . LEU A 1 228 ? 7.137 6.823 5.077 1.00 91.38 228 LEU A N 1
ATOM 1955 C CA . LEU A 1 228 ? 5.946 7.643 5.187 1.00 91.38 228 LEU A CA 1
ATOM 1956 C C . LEU A 1 228 ? 4.774 6.764 5.616 1.00 91.38 228 LEU A C 1
ATOM 1958 O O . LEU A 1 228 ? 4.663 5.603 5.230 1.00 91.38 228 LEU A O 1
ATOM 1962 N N . ARG A 1 229 ? 3.871 7.340 6.413 1.00 93.69 229 ARG A N 1
ATOM 1963 C CA . ARG A 1 229 ? 2.605 6.692 6.775 1.00 93.69 229 ARG A CA 1
ATOM 1964 C C . ARG A 1 229 ? 1.443 7.418 6.136 1.00 93.69 229 ARG A C 1
ATOM 1966 O O . ARG A 1 229 ? 1.239 8.595 6.444 1.00 93.69 229 ARG A O 1
ATOM 1973 N N . LYS A 1 230 ? 0.657 6.756 5.293 1.00 92.62 230 LYS A N 1
ATOM 1974 C CA . LYS A 1 230 ? -0.526 7.337 4.641 1.00 92.62 230 LYS A CA 1
ATOM 1975 C C . LYS A 1 230 ? -1.504 7.947 5.651 1.00 92.62 230 LYS A C 1
ATOM 1977 O O . LYS A 1 230 ? -2.049 9.015 5.397 1.00 92.62 230 LYS A O 1
ATOM 1982 N N . SER A 1 231 ? -1.654 7.345 6.824 1.00 92.00 231 SER A N 1
ATOM 1983 C CA . SER A 1 231 ? -2.442 7.830 7.962 1.00 92.00 231 SER A CA 1
ATOM 1984 C C . SER A 1 231 ? -1.995 9.204 8.477 1.00 92.00 231 SER A C 1
ATOM 1986 O O . SER A 1 231 ? -2.806 9.974 8.988 1.00 92.00 231 SER A O 1
ATOM 1988 N N . LYS A 1 232 ? -0.717 9.557 8.297 1.00 92.88 232 LYS A N 1
ATOM 1989 C CA . LYS A 1 232 ? -0.155 10.881 8.614 1.00 92.88 232 LYS A CA 1
ATOM 1990 C C . LYS A 1 232 ? -0.174 11.848 7.428 1.00 92.88 232 LYS A C 1
ATOM 1992 O O . LYS A 1 232 ? 0.245 13.003 7.569 1.00 92.88 232 LYS A O 1
ATOM 1997 N N . ARG A 1 233 ? -0.657 11.413 6.263 1.00 90.12 233 ARG A N 1
ATOM 1998 C CA . ARG A 1 233 ? -0.780 12.272 5.091 1.00 90.12 233 ARG A CA 1
ATOM 1999 C C . ARG A 1 233 ? -1.850 13.326 5.339 1.00 90.12 233 ARG A C 1
ATOM 2001 O O . ARG A 1 233 ? -2.999 13.038 5.657 1.00 90.12 233 ARG A O 1
ATOM 2008 N N . THR A 1 234 ? -1.478 14.574 5.126 1.00 86.31 234 THR A N 1
ATOM 2009 C CA . THR A 1 234 ? -2.392 15.707 5.185 1.00 86.31 234 THR A CA 1
ATOM 2010 C C . THR A 1 234 ? -2.933 15.985 3.786 1.00 86.31 234 THR A C 1
ATOM 2012 O O . THR A 1 234 ? -2.175 16.221 2.846 1.00 86.31 234 THR A O 1
ATOM 2015 N N . ARG A 1 235 ? -4.261 15.977 3.622 1.00 69.88 235 ARG A N 1
ATOM 2016 C CA . ARG A 1 235 ? -4.889 16.613 2.456 1.00 69.88 235 ARG A CA 1
ATOM 2017 C C . ARG A 1 235 ? -4.636 18.099 2.610 1.00 69.88 235 ARG A C 1
ATOM 2019 O O . ARG A 1 235 ? -5.073 18.692 3.596 1.00 69.88 235 ARG A O 1
ATOM 2026 N N . ARG A 1 236 ? -3.881 18.721 1.715 1.00 57.22 236 ARG A N 1
ATOM 2027 C CA . ARG A 1 236 ? -3.572 20.127 1.923 1.00 57.22 236 ARG A CA 1
ATOM 2028 C C . ARG A 1 236 ? -4.831 20.988 1.818 1.00 57.22 236 ARG A C 1
ATOM 2030 O O . ARG A 1 236 ? -5.475 21.050 0.781 1.00 57.22 236 ARG A O 1
ATOM 2037 N N . ILE A 1 237 ? -5.094 21.715 2.903 1.00 50.44 237 ILE A N 1
ATOM 2038 C CA . ILE A 1 237 ? -6.133 22.727 3.197 1.00 50.44 237 ILE A CA 1
ATOM 2039 C C . ILE A 1 237 ? -6.089 23.963 2.241 1.00 50.44 237 ILE A C 1
ATOM 2041 O O . ILE A 1 237 ? -6.642 25.027 2.510 1.00 50.44 237 ILE A O 1
ATOM 2045 N N . ARG A 1 238 ? -5.432 23.865 1.076 1.00 43.88 238 ARG A N 1
ATOM 2046 C CA . ARG A 1 238 ? -5.042 25.003 0.218 1.00 43.88 238 ARG A CA 1
ATOM 2047 C C . ARG A 1 238 ? -5.940 25.296 -0.994 1.00 43.88 238 ARG A C 1
ATOM 2049 O O . ARG A 1 238 ? -5.508 26.040 -1.869 1.00 43.88 238 ARG A O 1
ATOM 2056 N N . SER A 1 239 ? -7.189 24.829 -1.036 1.00 44.59 239 SER A N 1
ATOM 2057 C CA . SER A 1 239 ? -8.186 25.411 -1.961 1.00 44.59 239 SER A CA 1
ATOM 2058 C C . SER A 1 239 ? -9.065 26.472 -1.284 1.00 44.59 239 SER A C 1
ATOM 2060 O O . SER A 1 239 ? -9.355 27.500 -1.894 1.00 44.59 239 SER A O 1
ATOM 2062 N N . PHE A 1 240 ? -9.405 26.303 -0.000 1.00 35.41 240 PHE A N 1
ATOM 2063 C CA . PHE A 1 240 ? -10.358 27.185 0.683 1.00 35.41 240 PHE A CA 1
ATOM 2064 C C . PHE A 1 240 ? -9.758 28.564 1.014 1.00 35.41 240 PHE A C 1
ATOM 2066 O O . PHE A 1 240 ? -10.277 29.589 0.583 1.00 35.41 240 PHE A O 1
ATOM 2073 N N . PHE A 1 241 ? -8.578 28.615 1.646 1.00 37.19 241 PHE A N 1
ATOM 2074 C CA . PHE A 1 241 ? -7.907 29.893 1.953 1.00 37.19 241 PHE A CA 1
ATOM 2075 C C . PHE A 1 241 ? -7.320 30.604 0.719 1.00 37.19 241 PHE A C 1
ATOM 2077 O O . PHE A 1 241 ? -7.128 31.822 0.736 1.00 37.19 241 PHE A O 1
ATOM 2084 N N . ARG A 1 242 ? -7.055 29.865 -0.369 1.00 38.91 242 ARG A N 1
ATOM 2085 C CA . ARG A 1 242 ? -6.560 30.421 -1.641 1.00 38.91 242 ARG A CA 1
ATOM 2086 C C . ARG A 1 242 ? -7.697 31.074 -2.445 1.00 38.91 242 ARG A C 1
ATOM 2088 O O . ARG A 1 242 ? -7.475 32.142 -3.009 1.00 38.91 242 ARG A O 1
ATOM 2095 N N . LYS A 1 243 ? -8.926 30.529 -2.402 1.00 40.09 243 LYS A N 1
ATOM 2096 C CA . LYS A 1 243 ? -10.132 31.197 -2.937 1.00 40.09 243 LYS A CA 1
ATOM 2097 C C . LYS A 1 243 ? -10.439 32.508 -2.202 1.00 40.09 243 LYS A C 1
ATOM 2099 O O . LYS A 1 243 ? -10.689 33.513 -2.862 1.00 40.09 243 LYS A O 1
ATOM 2104 N N . SER A 1 244 ? -10.331 32.541 -0.871 1.00 42.00 244 SER A N 1
ATOM 2105 C CA . SER A 1 244 ? -10.609 33.759 -0.089 1.00 42.00 244 SER A CA 1
ATOM 2106 C C . SER A 1 244 ? -9.572 34.870 -0.311 1.00 42.00 244 SER A C 1
ATOM 2108 O O . SER A 1 244 ? -9.948 36.028 -0.483 1.00 42.00 244 SER A O 1
ATOM 2110 N N . LYS A 1 245 ? -8.271 34.538 -0.400 1.00 34.16 245 LYS A N 1
ATOM 2111 C CA . LYS A 1 245 ? -7.215 35.528 -0.709 1.00 34.16 245 LYS A CA 1
ATOM 2112 C C . LYS A 1 245 ? -7.269 36.050 -2.150 1.00 34.16 245 LYS A C 1
ATOM 2114 O O . LYS A 1 245 ? -7.002 37.231 -2.363 1.00 34.16 245 LYS A O 1
ATOM 2119 N N . ASN A 1 246 ? -7.634 35.211 -3.122 1.00 41.31 246 ASN A N 1
ATOM 2120 C CA . ASN A 1 246 ? -7.754 35.638 -4.519 1.00 41.31 246 ASN A CA 1
ATOM 2121 C C . ASN A 1 246 ? -9.006 36.501 -4.760 1.00 41.31 246 ASN A C 1
ATOM 2123 O O . ASN A 1 246 ? -8.910 37.481 -5.493 1.00 41.31 246 ASN A O 1
ATOM 2127 N N . LYS A 1 247 ? -10.134 36.233 -4.076 1.00 39.38 247 LYS A N 1
ATOM 2128 C CA . LYS A 1 247 ? -11.316 37.122 -4.095 1.00 39.38 247 LYS A CA 1
ATOM 2129 C C . LYS A 1 247 ? -11.011 38.517 -3.534 1.00 39.38 247 LYS A C 1
ATOM 2131 O O . LYS A 1 247 ? -11.407 39.513 -4.128 1.00 39.38 247 LYS A O 1
ATOM 2136 N N . LEU A 1 248 ? -10.261 38.598 -2.431 1.00 38.62 248 LEU A N 1
ATOM 2137 C CA . LEU A 1 248 ? -9.871 39.872 -1.809 1.00 38.62 248 LEU A CA 1
ATOM 2138 C C . LEU A 1 248 ? -8.886 40.681 -2.669 1.00 38.62 248 LEU A C 1
ATOM 2140 O O . LEU A 1 248 ? -9.018 41.899 -2.766 1.00 38.62 248 LEU A O 1
ATOM 2144 N N . LYS A 1 249 ? -7.927 40.020 -3.335 1.00 42.41 249 LYS A N 1
ATOM 2145 C CA . LYS A 1 249 ? -7.015 40.684 -4.282 1.00 42.41 249 LYS A CA 1
ATOM 2146 C C . LYS A 1 249 ? -7.733 41.186 -5.540 1.00 42.41 249 LYS A C 1
ATOM 2148 O O . LYS A 1 249 ? -7.455 42.307 -5.950 1.00 42.41 249 LYS A O 1
ATOM 2153 N N . GLY A 1 250 ? -8.661 40.405 -6.104 1.00 40.97 250 GLY A N 1
ATOM 2154 C CA . GLY A 1 250 ? -9.471 40.823 -7.256 1.00 40.97 250 GLY A CA 1
ATOM 2155 C C . GLY A 1 250 ? -10.339 42.045 -6.943 1.00 40.97 250 GLY A C 1
ATOM 2156 O O . GLY A 1 250 ? -10.263 43.051 -7.639 1.00 40.97 250 GLY A O 1
ATOM 2157 N N . TYR A 1 251 ? -11.046 42.026 -5.809 1.00 45.19 251 TYR A N 1
ATOM 2158 C CA . TYR A 1 251 ? -11.894 43.146 -5.383 1.00 45.19 251 TYR A CA 1
ATOM 2159 C C . TYR A 1 251 ? -11.111 44.454 -5.156 1.00 45.19 251 TYR A C 1
ATOM 2161 O O . TYR A 1 251 ? -11.562 45.536 -5.532 1.00 45.19 251 TYR A O 1
ATOM 2169 N N . LEU A 1 252 ? -9.912 44.380 -4.565 1.00 48.28 252 LEU A N 1
ATOM 2170 C CA . LEU A 1 252 ? -9.051 45.553 -4.365 1.00 48.28 252 LEU A CA 1
ATOM 2171 C C . LEU A 1 252 ? -8.456 46.085 -5.679 1.00 48.28 252 LEU A C 1
ATOM 2173 O O . LEU A 1 252 ? -8.224 47.291 -5.797 1.00 48.28 252 LEU A O 1
ATOM 2177 N N . TYR A 1 253 ? -8.219 45.209 -6.655 1.00 47.31 253 TYR A N 1
ATOM 2178 C CA . TYR A 1 253 ? -7.720 45.579 -7.977 1.00 47.31 253 TYR A CA 1
ATOM 2179 C C . TYR A 1 253 ? -8.802 46.297 -8.801 1.00 47.31 253 TYR A C 1
ATOM 2181 O O . TYR A 1 253 ? -8.561 47.406 -9.283 1.00 47.31 253 TYR A O 1
ATOM 2189 N N . ASP A 1 254 ? -10.029 45.770 -8.822 1.00 52.84 254 ASP A N 1
ATOM 2190 C CA . ASP A 1 254 ? -11.175 46.399 -9.499 1.00 52.84 254 ASP A CA 1
ATOM 2191 C C . ASP A 1 254 ? -11.522 47.771 -8.907 1.00 52.84 254 ASP A C 1
ATOM 2193 O O . ASP A 1 254 ? -11.854 48.717 -9.628 1.00 52.84 254 ASP A O 1
ATOM 2197 N N . ARG A 1 255 ? -11.386 47.927 -7.583 1.00 54.88 255 ARG A N 1
ATOM 2198 C CA . ARG A 1 255 ? -11.617 49.208 -6.900 1.00 54.88 255 ARG A CA 1
ATOM 2199 C C . ARG A 1 255 ? -10.566 50.262 -7.274 1.00 54.88 255 ARG A C 1
ATOM 2201 O O . ARG A 1 255 ? -10.915 51.433 -7.417 1.00 54.88 255 ARG A O 1
ATOM 2208 N N . LYS A 1 256 ? -9.302 49.863 -7.479 1.00 61.19 256 LYS A N 1
ATOM 2209 C CA . LYS A 1 256 ? -8.234 50.757 -7.970 1.00 61.19 256 LYS A CA 1
ATOM 2210 C C . LYS A 1 256 ? -8.441 51.150 -9.433 1.00 61.19 256 LYS A C 1
ATOM 2212 O O . LYS A 1 256 ? -8.236 52.315 -9.766 1.00 61.19 256 LYS A O 1
ATOM 2217 N N . ILE A 1 257 ? -8.879 50.220 -10.283 1.00 57.25 257 ILE A N 1
ATOM 2218 C CA . ILE A 1 257 ? -9.167 50.496 -11.699 1.00 57.25 257 ILE A CA 1
ATOM 2219 C C . ILE A 1 257 ? -10.345 51.465 -11.836 1.00 57.25 257 ILE A C 1
ATOM 2221 O O . ILE A 1 257 ? -10.221 52.476 -12.523 1.00 57.25 257 ILE A O 1
ATOM 2225 N N . LYS A 1 258 ? -11.453 51.237 -11.115 1.00 60.53 258 LYS A N 1
ATOM 2226 C CA . LYS A 1 258 ? -12.605 52.158 -11.126 1.00 60.53 258 LYS A CA 1
ATOM 2227 C C . LYS A 1 258 ? -12.251 53.564 -10.637 1.00 60.53 258 LYS A C 1
ATOM 2229 O O . LYS A 1 258 ? -12.783 54.535 -11.166 1.00 60.53 258 LYS A O 1
ATOM 2234 N N . LYS A 1 259 ? -11.351 53.687 -9.654 1.00 68.44 259 LYS A N 1
ATOM 2235 C CA . LYS A 1 259 ? -10.887 54.992 -9.159 1.00 68.44 259 LYS A CA 1
ATOM 2236 C C . LYS A 1 259 ? -10.065 55.739 -10.219 1.00 68.44 259 LYS A C 1
ATOM 2238 O O . LYS A 1 259 ? -10.381 56.885 -10.516 1.00 68.44 259 LYS A O 1
ATOM 2243 N N . LYS A 1 260 ? -9.122 55.053 -10.878 1.00 63.47 260 LYS A N 1
ATOM 2244 C CA . LYS A 1 260 ? -8.321 55.622 -11.977 1.00 63.47 260 LYS A CA 1
ATOM 2245 C C . LYS A 1 260 ? -9.155 56.009 -13.204 1.00 63.47 260 LYS A C 1
ATOM 2247 O O . LYS A 1 260 ? -8.874 57.022 -13.831 1.00 63.47 260 LYS A O 1
ATOM 2252 N N . LEU A 1 261 ? -10.180 55.226 -13.549 1.00 58.28 261 LEU A N 1
ATOM 2253 C CA . LEU A 1 261 ? -11.078 55.540 -14.670 1.00 58.28 261 LEU A CA 1
ATOM 2254 C C . LEU A 1 261 ? -11.965 56.760 -14.381 1.00 58.28 261 LEU A C 1
ATOM 2256 O O . LEU A 1 261 ? -12.178 57.574 -15.274 1.00 58.28 261 LEU A O 1
ATOM 2260 N N . LYS A 1 262 ? -12.435 56.925 -13.136 1.00 62.22 262 LYS A N 1
ATOM 2261 C CA . LYS A 1 262 ? -13.165 58.132 -12.710 1.00 62.22 262 LYS A CA 1
ATOM 2262 C C . LYS A 1 262 ? -12.283 59.381 -12.732 1.00 62.22 262 LYS A C 1
ATOM 2264 O O . LYS A 1 262 ? -12.722 60.411 -13.228 1.00 62.22 262 LYS A O 1
ATOM 2269 N N . GLU A 1 263 ? -11.047 59.274 -12.246 1.00 67.19 263 GLU A N 1
ATOM 2270 C CA . GLU A 1 263 ? -10.072 60.371 -12.290 1.00 67.19 263 GLU A CA 1
ATOM 2271 C C . GLU A 1 263 ? -9.799 60.789 -13.745 1.00 67.19 263 GLU A C 1
ATOM 2273 O O . GLU A 1 263 ? -9.942 61.963 -14.071 1.00 67.19 263 GLU A O 1
ATOM 2278 N N . LYS A 1 264 ? -9.563 59.832 -14.653 1.00 56.03 264 LYS A N 1
ATOM 2279 C CA . LYS A 1 264 ? -9.305 60.105 -16.078 1.00 56.03 264 LYS A CA 1
ATOM 2280 C C . LYS A 1 264 ? -10.504 60.720 -16.821 1.00 56.03 264 LYS A C 1
ATOM 2282 O O . LYS A 1 264 ? -10.312 61.590 -17.664 1.00 56.03 264 LYS A O 1
ATOM 2287 N N . HIS A 1 265 ? -11.737 60.319 -16.495 1.00 53.69 265 HIS A N 1
ATOM 2288 C CA . HIS A 1 265 ? -12.941 60.952 -17.054 1.00 53.69 265 HIS A CA 1
ATOM 2289 C C . HIS A 1 265 ? -13.156 62.383 -16.546 1.00 53.69 265 HIS A C 1
ATOM 2291 O O . HIS A 1 265 ? -13.616 63.221 -17.311 1.00 53.69 265 HIS A O 1
ATOM 2297 N N . SER A 1 266 ? -12.783 62.679 -15.296 1.00 55.78 266 SER A N 1
ATOM 2298 C CA . SER A 1 266 ? -12.873 64.039 -14.744 1.00 55.78 266 SER A CA 1
ATOM 2299 C C . SER A 1 266 ? -11.817 65.005 -15.297 1.00 55.78 266 SER A C 1
ATOM 2301 O O . SER A 1 266 ? -12.031 66.212 -15.273 1.00 55.78 266 SER A O 1
ATOM 2303 N N . THR A 1 267 ? -10.691 64.493 -15.813 1.00 54.97 267 THR A N 1
ATOM 2304 C CA . THR A 1 267 ? -9.640 65.311 -16.447 1.00 54.97 267 THR A CA 1
ATOM 2305 C C . THR A 1 267 ? -9.946 65.635 -17.910 1.00 54.97 267 THR A C 1
ATOM 2307 O O . THR A 1 267 ? -9.538 66.682 -18.380 1.00 54.97 267 THR A O 1
ATOM 2310 N N . ASN A 1 268 ? -10.690 64.774 -18.612 1.00 52.25 268 ASN A N 1
ATOM 2311 C CA . ASN A 1 268 ? -11.065 64.970 -20.021 1.00 52.25 268 ASN A CA 1
ATOM 2312 C C . ASN A 1 268 ? -12.350 65.807 -20.221 1.00 52.25 268 ASN A C 1
ATOM 2314 O O . ASN A 1 268 ? -12.820 65.931 -21.348 1.00 52.25 268 ASN A O 1
ATOM 2318 N N . GLN A 1 269 ? -12.951 66.323 -19.144 1.00 49.56 269 GLN A N 1
ATOM 2319 C CA . GLN A 1 269 ? -14.138 67.198 -19.174 1.00 49.56 269 GLN A CA 1
ATOM 2320 C C . GLN A 1 269 ? -13.843 68.630 -18.684 1.00 49.56 269 GLN A C 1
ATOM 2322 O O . GLN A 1 269 ? -14.772 69.390 -18.418 1.00 49.56 269 GLN A O 1
ATOM 2327 N N . ARG A 1 270 ? -12.565 68.991 -18.544 1.00 46.19 270 ARG A N 1
ATOM 2328 C CA . ARG A 1 270 ? -12.084 70.360 -18.319 1.00 46.19 270 ARG A CA 1
ATOM 2329 C C . ARG A 1 270 ? -11.244 70.786 -19.509 1.00 46.19 270 ARG A C 1
ATOM 2331 O O . ARG A 1 270 ? -11.289 71.992 -19.813 1.00 46.19 270 ARG A O 1
#

Radius of gyration: 32.35 Å; chains: 1; bounding box: 80×88×86 Å

Secondary structure (DSSP, 8-state):
-HHHHHHHHHTHHHHHHHHHHHHHHHHHHHHHHHHHHHHHHHHHHHHHHHHHHHHHHHHHHHHHHHHHHHHHTT---TT-----EEEEEEGGGTTT-GGG--EEEEE------TT----SSEETTEEEEEEESGGGTEEEEE-TTT--EEEEETT---TT-EE---SEEEEEEEGGGEEEEESS-TTSGGGPPEEEESS-TT-TTSS-SEEEEEEESTTS-EEEEEEEEGGGB----TTHHHHHHHHHHHHHHHHHHHHHHHHHHHHTT-

Foldseek 3Di:
DVVVVVVCVVCVVVVVVVVVVVVVVVVVVVVVVVVVVVVVVVVVVVVVVVVLLVLLQVVCVVVVVLVLVLVVVQVDDLVDPDQQWAWEAAQVCPPDPPVPGRDTWGFPWADDPDPDRIDRQADSFFGKTKDFQVVVQKFKKAQPVPRAIEIDHPPDDDPRIDTPPFGIKIWGQGPVQFPDKDQQDPPRPPSHIYTHGNDGPPDPVRTAQWMWGFHDDSSHDGPDIDIHGPVSYDPDPPPPVVVVVVVVVVVVVVVVVVVVVVVVVVVVVD

Sequence (270 aa):
MEKVLNWYTQNKDYIDLSKDIVFVVGAVATFVGFYQFIKFLIERKILNKRQEMDNDARLYREIYSKLKAYVDSYEVTQEKLRDIGIRLLYIKNYPYKLDNDGFRQELFYYVFDAGHKANGYISGKGIYILNFLRYFDNCVYVNPKNGKWFIDEKGRSFRKYKDLKYEHLLMRIPFANIFGYDFDSDWSDKGEPVFYTKYKYTDWRLFADDMEALTLKNGEYPYNRFSLRKSKRTRRIRSFFRKSKNKLKGYLYDRKIKKKLKEKHSTNQR